Protein AF-A0A8T4M270-F1 (afdb_monomer_lite)

Radius of gyration: 23.78 Å; chains: 1; bounding box: 62×45×78 Å

Structure (mmCIF, N/CA/C/O backbone):
data_AF-A0A8T4M270-F1
#
_entry.id   AF-A0A8T4M270-F1
#
loop_
_atom_site.group_PDB
_atom_site.id
_atom_site.type_symbol
_atom_site.label_atom_id
_atom_site.label_alt_id
_atom_site.label_comp_id
_atom_site.label_asym_id
_atom_site.label_entity_id
_atom_site.label_seq_id
_atom_site.pdbx_PDB_ins_code
_atom_site.Cartn_x
_atom_site.Cartn_y
_atom_site.Cartn_z
_atom_site.occupancy
_atom_site.B_iso_or_equiv
_atom_site.auth_seq_id
_atom_site.auth_comp_id
_atom_site.auth_asym_id
_atom_site.auth_atom_id
_atom_site.pdbx_PDB_model_num
ATOM 1 N N . MET A 1 1 ? -3.242 -20.768 21.459 1.00 53.66 1 MET A N 1
ATOM 2 C CA . MET A 1 1 ? -3.457 -20.339 20.060 1.00 53.66 1 MET A CA 1
ATOM 3 C C . MET A 1 1 ? -4.849 -19.747 19.949 1.00 53.66 1 MET A C 1
ATOM 5 O O . MET A 1 1 ? -5.825 -20.472 20.109 1.00 53.66 1 MET A O 1
ATOM 9 N N . THR A 1 2 ? -4.953 -18.439 19.754 1.00 70.81 2 THR A N 1
ATOM 10 C CA . THR A 1 2 ? -6.219 -17.781 19.422 1.00 70.81 2 THR A CA 1
ATOM 11 C C . THR A 1 2 ? -6.690 -18.272 18.048 1.00 70.81 2 THR A C 1
ATOM 13 O O . THR A 1 2 ? -5.889 -18.568 17.159 1.00 70.81 2 THR A O 1
ATOM 16 N N . LYS A 1 3 ? -7.998 -18.517 17.893 1.00 81.12 3 LYS A N 1
ATOM 17 C CA . LYS A 1 3 ? -8.544 -18.965 16.605 1.00 81.12 3 LYS A CA 1
ATOM 18 C C . LYS A 1 3 ? -8.528 -17.767 15.654 1.00 81.12 3 LYS A C 1
ATOM 20 O O . LYS A 1 3 ? -9.345 -16.864 15.819 1.00 81.12 3 LYS A O 1
ATOM 25 N N . LYS A 1 4 ? -7.646 -17.789 14.644 1.00 85.88 4 LYS A N 1
ATOM 26 C CA . LYS A 1 4 ? -7.654 -16.792 13.558 1.00 85.88 4 LYS A CA 1
ATOM 27 C C . LYS A 1 4 ? -9.064 -16.637 12.986 1.00 85.88 4 LYS A C 1
ATOM 29 O O . LYS A 1 4 ? -9.768 -17.634 12.793 1.00 85.88 4 LYS A O 1
ATOM 34 N N . ASN A 1 5 ? -9.432 -15.395 12.677 1.00 92.44 5 ASN A N 1
ATOM 35 C CA . ASN A 1 5 ? -10.697 -15.060 12.034 1.00 92.44 5 ASN A CA 1
ATOM 36 C C . ASN A 1 5 ? -10.870 -15.880 10.737 1.00 92.44 5 ASN A C 1
ATOM 38 O O . ASN A 1 5 ? -9.937 -15.978 9.939 1.00 92.44 5 ASN A O 1
ATOM 42 N N . ILE A 1 6 ? -12.053 -16.474 10.536 1.00 96.06 6 ILE A N 1
ATOM 43 C CA . ILE A 1 6 ? -12.362 -17.297 9.358 1.00 96.06 6 ILE A CA 1
ATOM 44 C C . ILE A 1 6 ? -12.127 -16.540 8.044 1.00 96.06 6 ILE A C 1
ATOM 46 O O . ILE A 1 6 ? -11.572 -17.113 7.115 1.00 96.06 6 ILE A O 1
ATOM 50 N N . PHE A 1 7 ? -12.431 -15.239 7.999 1.00 96.62 7 PHE A N 1
ATOM 51 C CA . PHE A 1 7 ? -12.207 -14.402 6.822 1.00 96.62 7 PHE A CA 1
ATOM 52 C C . PHE A 1 7 ? -10.725 -14.322 6.461 1.00 96.62 7 PHE A C 1
ATOM 54 O O . PHE A 1 7 ? -10.374 -14.494 5.306 1.00 96.62 7 PHE A O 1
ATOM 61 N N . VAL A 1 8 ? -9.831 -14.171 7.441 1.00 96.88 8 VAL A N 1
ATOM 62 C CA . VAL A 1 8 ? -8.375 -14.120 7.199 1.00 96.88 8 VAL A CA 1
ATOM 63 C C . VAL A 1 8 ? -7.860 -15.445 6.636 1.00 96.88 8 VAL A C 1
ATOM 65 O O . VAL A 1 8 ? -6.982 -15.453 5.778 1.00 96.88 8 VAL A O 1
ATOM 68 N N . LYS A 1 9 ? -8.428 -16.573 7.087 1.00 96.62 9 LYS A N 1
ATOM 69 C CA . LYS A 1 9 ? -8.095 -17.907 6.562 1.00 96.62 9 LYS A CA 1
ATOM 70 C C . LYS A 1 9 ? -8.551 -18.119 5.119 1.00 96.62 9 LYS A C 1
ATOM 72 O O . LYS A 1 9 ? -7.975 -18.973 4.466 1.00 96.62 9 LYS A O 1
ATOM 77 N N . ILE A 1 10 ? -9.560 -17.380 4.657 1.00 97.75 10 ILE A N 1
ATOM 78 C CA . ILE A 1 10 ? -10.051 -17.420 3.273 1.00 97.75 10 ILE A CA 1
ATOM 79 C C . ILE A 1 10 ? -9.282 -16.419 2.406 1.00 97.75 10 ILE A C 1
ATOM 81 O O . ILE A 1 10 ? -8.817 -16.770 1.331 1.00 97.75 10 ILE A O 1
ATOM 85 N N . VAL A 1 11 ? -9.100 -15.189 2.893 1.00 97.81 11 VAL A N 1
ATOM 86 C CA . VAL A 1 11 ? -8.408 -14.104 2.181 1.00 97.81 11 VAL A CA 1
ATOM 87 C C . VAL A 1 11 ? -6.971 -14.502 1.843 1.00 97.81 11 VAL A C 1
ATOM 89 O O . VAL A 1 11 ? -6.562 -14.372 0.697 1.00 97.81 11 VAL A O 1
ATOM 92 N N . TYR A 1 12 ? -6.215 -15.041 2.805 1.00 98.31 12 TYR A N 1
ATOM 93 C CA . TYR A 1 12 ? -4.808 -15.388 2.585 1.00 98.31 12 TYR A CA 1
ATOM 94 C C . TYR A 1 12 ? -4.565 -16.354 1.407 1.00 98.31 12 TYR A C 1
ATOM 96 O O . TYR A 1 12 ? -3.809 -15.980 0.516 1.00 98.31 12 TYR A O 1
ATOM 104 N N . PRO A 1 13 ? -5.178 -17.555 1.340 1.00 98.50 13 PRO A N 1
ATOM 105 C CA . PRO A 1 13 ? -4.939 -18.470 0.226 1.00 98.50 13 PRO A CA 1
ATOM 106 C C . PRO A 1 13 ? -5.426 -17.922 -1.120 1.00 98.50 13 PRO A C 1
ATOM 108 O O . PRO A 1 13 ? -4.825 -18.252 -2.136 1.00 98.50 13 PRO A O 1
ATOM 111 N N . VAL A 1 14 ? -6.465 -17.076 -1.144 1.00 98.50 14 VAL A N 1
ATOM 112 C CA . VAL A 1 14 ? -6.925 -16.421 -2.382 1.00 98.50 14 VAL A CA 1
ATOM 113 C C . VAL A 1 14 ? -5.845 -15.494 -2.934 1.00 98.50 14 VAL A C 1
ATOM 115 O O . VAL A 1 14 ? -5.467 -15.626 -4.094 1.00 98.50 14 VAL A O 1
ATOM 118 N N . PHE A 1 15 ? -5.303 -14.600 -2.105 1.00 98.56 15 PHE A N 1
ATOM 119 C CA . PHE A 1 15 ? -4.242 -13.691 -2.544 1.00 98.56 15 PHE A CA 1
ATOM 120 C C . PHE A 1 15 ? -2.918 -14.411 -2.800 1.00 98.56 15 PHE A C 1
ATOM 122 O O . PHE A 1 15 ? -2.227 -14.090 -3.757 1.00 98.56 15 PHE A O 1
ATOM 129 N N . LEU A 1 16 ? -2.597 -15.447 -2.020 1.00 98.62 16 LEU A N 1
ATOM 130 C CA . LEU A 1 16 ? -1.444 -16.306 -2.289 1.00 98.62 16 LEU A CA 1
ATOM 131 C C . LEU A 1 16 ? -1.546 -16.956 -3.676 1.00 98.62 16 LEU A C 1
ATOM 133 O O . LEU A 1 16 ? -0.579 -16.936 -4.430 1.00 98.62 16 LEU A O 1
ATOM 137 N N . ALA A 1 17 ? -2.713 -17.504 -4.028 1.00 98.56 17 ALA A N 1
ATOM 138 C CA . ALA A 1 17 ? -2.948 -18.075 -5.350 1.00 98.56 17 ALA A CA 1
ATOM 139 C C . ALA A 1 17 ? -2.857 -17.016 -6.459 1.00 98.56 17 ALA A C 1
ATOM 141 O O . ALA A 1 17 ? -2.305 -17.304 -7.516 1.00 98.56 17 ALA A O 1
ATOM 142 N N . PHE A 1 18 ? -3.349 -15.798 -6.209 1.00 98.50 18 PHE A N 1
ATOM 143 C CA . PHE A 1 18 ? -3.222 -14.676 -7.139 1.00 98.50 18 PHE A CA 1
ATOM 144 C C . PHE A 1 18 ? -1.753 -14.306 -7.403 1.00 98.50 18 PHE A C 1
ATOM 146 O O . PHE A 1 18 ? -1.345 -14.310 -8.559 1.00 98.50 18 PHE A O 1
ATOM 153 N N . TYR A 1 19 ? -0.929 -14.085 -6.373 1.00 98.50 19 TYR A N 1
ATOM 154 C CA . TYR A 1 19 ? 0.491 -13.749 -6.572 1.00 98.50 19 TYR A CA 1
ATOM 155 C C . TYR A 1 19 ? 1.274 -14.894 -7.224 1.00 98.50 19 TYR A C 1
ATOM 157 O O . TYR A 1 19 ? 2.102 -14.662 -8.097 1.00 98.50 19 TYR A O 1
ATOM 165 N N . LEU A 1 20 ? 0.977 -16.152 -6.869 1.00 98.44 20 LEU A N 1
ATOM 166 C CA . LEU A 1 20 ? 1.567 -17.305 -7.555 1.00 98.44 20 LEU A CA 1
ATOM 167 C C . LEU A 1 20 ? 1.176 -17.338 -9.037 1.00 98.44 20 LEU A C 1
ATOM 169 O O . LEU A 1 20 ? 2.017 -17.634 -9.882 1.00 98.44 20 LEU A O 1
ATOM 173 N N . PHE A 1 21 ? -0.079 -17.025 -9.362 1.00 98.25 21 PHE A N 1
ATOM 174 C CA . PHE A 1 21 ? -0.534 -16.919 -10.744 1.00 98.25 21 PHE A CA 1
ATOM 175 C C . PHE A 1 21 ? 0.220 -15.822 -11.505 1.00 98.25 21 PHE A C 1
ATOM 177 O O . PHE A 1 21 ? 0.726 -16.111 -12.588 1.00 98.25 21 PHE A O 1
ATOM 184 N N . ILE A 1 22 ? 0.346 -14.614 -10.942 1.00 98.00 22 ILE A N 1
ATOM 185 C CA . ILE A 1 22 ? 1.102 -13.521 -11.573 1.00 98.00 22 ILE A CA 1
ATOM 186 C C . ILE A 1 22 ? 2.562 -13.921 -11.780 1.00 98.00 22 ILE A C 1
ATOM 188 O O . ILE A 1 22 ? 3.072 -13.802 -12.889 1.00 98.00 22 ILE A O 1
ATOM 192 N N . MET A 1 23 ? 3.202 -14.512 -10.772 1.00 97.44 23 MET A N 1
ATOM 193 C CA . MET A 1 23 ? 4.573 -15.009 -10.866 1.00 97.44 23 MET A CA 1
ATOM 194 C C . MET A 1 23 ? 4.750 -16.026 -12.008 1.00 97.44 23 MET A C 1
ATOM 196 O O . MET A 1 23 ? 5.638 -15.864 -12.845 1.00 97.44 23 MET A O 1
ATOM 200 N N . PHE A 1 24 ? 3.902 -17.059 -12.092 1.00 98.00 24 PHE A N 1
ATOM 201 C CA . PHE A 1 24 ? 3.980 -18.049 -13.176 1.00 98.00 24 PHE A CA 1
ATOM 202 C C . PHE A 1 24 ? 3.665 -17.441 -14.546 1.00 98.00 24 PHE A C 1
ATOM 204 O O . PHE A 1 24 ? 4.304 -17.795 -15.540 1.00 98.00 24 PHE A O 1
ATOM 211 N N . TYR A 1 25 ? 2.710 -16.515 -14.607 1.00 97.38 25 TYR A N 1
ATOM 212 C CA . TYR A 1 25 ? 2.387 -15.784 -15.825 1.00 97.38 25 TYR A CA 1
ATOM 213 C C . TYR A 1 25 ? 3.581 -14.946 -16.306 1.00 97.38 25 TYR A C 1
ATOM 215 O O . TYR A 1 25 ? 3.939 -15.012 -17.482 1.00 97.38 25 TYR A O 1
ATOM 223 N N . SER A 1 26 ? 4.259 -14.235 -15.408 1.00 95.19 26 SER A N 1
ATOM 224 C CA . SER A 1 26 ? 5.449 -13.434 -15.713 1.00 95.19 26 SER A CA 1
ATOM 225 C C . SER A 1 26 ? 6.630 -14.298 -16.161 1.00 95.19 26 SER A C 1
ATOM 227 O O . SER A 1 26 ? 7.243 -13.989 -17.182 1.00 95.19 26 SER A O 1
ATOM 229 N N . ILE A 1 27 ? 6.852 -15.460 -15.527 1.00 96.00 27 ILE A N 1
ATOM 230 C CA . ILE A 1 27 ? 7.822 -16.468 -16.000 1.00 96.00 27 ILE A CA 1
ATOM 231 C C . ILE A 1 27 ? 7.503 -16.906 -17.435 1.00 96.00 27 ILE A C 1
ATOM 233 O O . ILE A 1 27 ? 8.396 -16.955 -18.276 1.00 96.00 27 ILE A O 1
ATOM 237 N N . SER A 1 28 ? 6.232 -17.185 -17.748 1.00 97.19 28 SER A N 1
ATOM 238 C CA . SER A 1 28 ? 5.825 -17.623 -19.095 1.00 97.19 28 SER A CA 1
ATOM 239 C C . SER A 1 28 ? 6.042 -16.566 -20.185 1.00 97.19 28 SER A C 1
ATOM 241 O O . SER A 1 28 ? 6.050 -16.886 -21.373 1.00 97.19 28 SER A O 1
ATOM 243 N N . LYS A 1 29 ? 6.204 -15.305 -19.776 1.00 94.88 29 LYS A N 1
ATOM 244 C CA . LYS A 1 29 ? 6.409 -14.144 -20.642 1.00 94.88 29 LYS A CA 1
ATOM 245 C C . LYS A 1 29 ? 7.849 -13.633 -20.615 1.00 94.88 29 LYS A C 1
ATOM 247 O O . LYS A 1 29 ? 8.131 -12.648 -21.286 1.00 94.88 29 LYS A O 1
ATOM 252 N N . SER A 1 30 ? 8.741 -14.309 -19.887 1.00 92.81 30 SER A N 1
ATOM 253 C CA . SER A 1 30 ? 10.137 -13.902 -19.688 1.00 92.81 30 SER A CA 1
ATOM 254 C C . SER A 1 30 ? 10.284 -12.495 -19.090 1.00 92.81 30 SER A C 1
ATOM 256 O O . SER A 1 30 ? 11.256 -11.801 -19.369 1.00 92.81 30 SER A O 1
ATOM 258 N N . GLU A 1 31 ? 9.327 -12.075 -18.259 1.00 86.69 31 GLU A N 1
ATOM 259 C CA . GLU A 1 31 ? 9.355 -10.787 -17.563 1.00 86.69 31 GLU A CA 1
ATOM 260 C C . GLU A 1 31 ? 9.767 -11.006 -16.107 1.00 86.69 31 GLU A C 1
ATOM 262 O O . GLU A 1 31 ? 9.081 -11.697 -15.355 1.00 86.69 31 GLU A O 1
ATOM 267 N N . THR A 1 32 ? 10.912 -10.454 -15.711 1.00 85.06 32 THR A N 1
ATOM 268 C CA . THR A 1 32 ? 11.551 -10.756 -14.420 1.00 85.06 32 THR A CA 1
ATOM 269 C C . THR A 1 32 ? 11.083 -9.871 -13.269 1.00 85.06 32 THR A C 1
ATOM 271 O O . THR A 1 32 ? 11.172 -10.281 -12.116 1.00 85.06 32 THR A O 1
ATOM 274 N N . TYR A 1 33 ? 10.561 -8.685 -13.565 1.00 82.06 33 TYR A N 1
ATOM 275 C CA . TYR A 1 33 ? 10.240 -7.652 -12.580 1.00 82.06 33 TYR A CA 1
ATOM 276 C C . TYR A 1 33 ? 9.049 -8.038 -11.696 1.00 82.06 33 TYR A C 1
ATOM 278 O O . TYR A 1 33 ? 9.198 -8.184 -10.486 1.00 82.06 33 TYR A O 1
ATOM 286 N N . TYR A 1 34 ? 7.915 -8.402 -12.297 1.00 89.56 34 TYR A N 1
ATOM 287 C CA . TYR A 1 34 ? 6.754 -8.892 -11.541 1.00 89.56 34 TYR A CA 1
ATOM 288 C C . TYR A 1 34 ? 6.993 -10.230 -10.817 1.00 89.56 34 TYR A C 1
ATOM 290 O O . TYR A 1 34 ? 6.224 -10.607 -9.938 1.00 89.56 34 TYR A O 1
ATOM 298 N N . ILE A 1 35 ? 8.051 -10.981 -11.155 1.00 92.88 35 ILE A N 1
ATOM 299 C CA . ILE A 1 35 ? 8.429 -12.175 -10.378 1.00 92.88 35 ILE A CA 1
ATOM 300 C C . ILE A 1 35 ? 8.928 -11.746 -8.997 1.00 92.88 35 ILE A C 1
ATOM 302 O O . ILE A 1 35 ? 8.543 -12.347 -7.993 1.00 92.88 35 ILE A O 1
ATOM 306 N N . PHE A 1 36 ? 9.785 -10.723 -8.946 1.00 90.25 36 PHE A N 1
ATOM 307 C CA . PHE A 1 36 ? 10.343 -10.229 -7.694 1.00 90.25 36 PHE A CA 1
ATOM 308 C C . PHE A 1 36 ? 9.257 -9.609 -6.806 1.00 90.25 36 PHE A C 1
ATOM 310 O O . PHE A 1 36 ? 9.158 -9.988 -5.635 1.00 90.25 36 PHE A O 1
ATOM 317 N N . ASP A 1 37 ? 8.393 -8.764 -7.373 1.00 91.19 37 ASP A N 1
ATOM 318 C CA . ASP A 1 37 ? 7.254 -8.161 -6.665 1.00 91.19 37 ASP A CA 1
ATOM 319 C C . ASP A 1 37 ? 6.339 -9.232 -6.072 1.00 91.19 37 ASP A C 1
ATOM 321 O O . ASP A 1 37 ? 6.044 -9.219 -4.874 1.00 91.19 37 ASP A O 1
ATOM 325 N N . SER A 1 38 ? 5.995 -10.250 -6.863 1.00 95.94 38 SER A N 1
ATOM 326 C CA . SER A 1 38 ? 5.138 -11.337 -6.400 1.00 95.94 38 SER A CA 1
ATOM 327 C C . SER A 1 38 ? 5.788 -12.134 -5.267 1.00 95.94 38 SER A C 1
ATOM 329 O O . SER A 1 38 ? 5.110 -12.495 -4.303 1.00 95.94 38 SER A O 1
ATOM 331 N N . ILE A 1 39 ? 7.103 -12.382 -5.313 1.00 95.88 39 ILE A N 1
ATOM 332 C CA . ILE A 1 39 ? 7.834 -13.025 -4.206 1.00 95.88 39 ILE A CA 1
ATOM 333 C C . ILE A 1 39 ? 7.780 -12.150 -2.948 1.00 95.88 39 ILE A C 1
ATOM 335 O O . ILE A 1 39 ? 7.489 -12.657 -1.855 1.00 95.88 39 ILE A O 1
ATOM 339 N N . LEU A 1 40 ? 8.030 -10.847 -3.085 1.00 94.44 40 LEU A N 1
ATOM 340 C CA . LEU A 1 40 ? 7.993 -9.898 -1.977 1.00 94.44 40 LEU A CA 1
ATOM 341 C C . LEU A 1 40 ? 6.589 -9.820 -1.361 1.00 94.44 40 LEU A C 1
ATOM 343 O O . LEU A 1 40 ? 6.444 -9.926 -0.140 1.00 94.44 40 LEU A O 1
ATOM 347 N N . PHE A 1 41 ? 5.541 -9.725 -2.176 1.00 97.06 41 PHE A N 1
ATOM 348 C CA . PHE A 1 41 ? 4.153 -9.678 -1.721 1.00 97.06 41 PHE A CA 1
ATOM 349 C C . PHE A 1 41 ? 3.697 -10.992 -1.091 1.00 97.06 41 PHE A C 1
ATOM 351 O O . PHE A 1 41 ? 3.011 -10.961 -0.066 1.00 97.06 41 PHE A O 1
ATOM 358 N N . ILE A 1 42 ? 4.141 -12.151 -1.590 1.00 98.44 42 ILE A N 1
ATOM 359 C CA . ILE A 1 42 ? 3.931 -13.442 -0.916 1.00 98.44 42 ILE A CA 1
ATOM 360 C C . ILE A 1 42 ? 4.573 -13.427 0.473 1.00 98.44 42 ILE A C 1
ATOM 362 O O . ILE A 1 42 ? 3.931 -13.839 1.449 1.00 98.44 42 ILE A O 1
ATOM 366 N N . LEU A 1 43 ? 5.811 -12.942 0.593 1.00 98.00 43 LEU A N 1
ATOM 367 C CA . LEU A 1 43 ? 6.523 -12.861 1.868 1.00 98.00 43 LEU A CA 1
ATOM 368 C C . LEU A 1 43 ? 5.806 -11.923 2.846 1.00 98.00 43 LEU A C 1
ATOM 370 O O . LEU A 1 43 ? 5.542 -12.317 3.985 1.00 98.00 43 LEU A O 1
ATOM 374 N N . VAL A 1 44 ? 5.424 -10.723 2.405 1.00 97.19 44 VAL A N 1
ATOM 375 C CA . VAL A 1 44 ? 4.710 -9.728 3.220 1.00 97.19 44 VAL A CA 1
ATOM 376 C C . VAL A 1 44 ? 3.324 -10.236 3.629 1.00 97.19 44 VAL A C 1
ATOM 378 O O . VAL A 1 44 ? 2.983 -10.208 4.816 1.00 97.19 44 VAL A O 1
ATOM 381 N N . ALA A 1 45 ? 2.535 -10.782 2.698 1.00 98.31 45 ALA A N 1
ATOM 382 C CA . ALA A 1 45 ? 1.219 -11.354 2.986 1.00 98.31 45 ALA A CA 1
ATOM 383 C C . ALA A 1 45 ? 1.313 -12.513 3.990 1.00 98.31 45 ALA A C 1
ATOM 385 O O . ALA A 1 45 ? 0.502 -12.612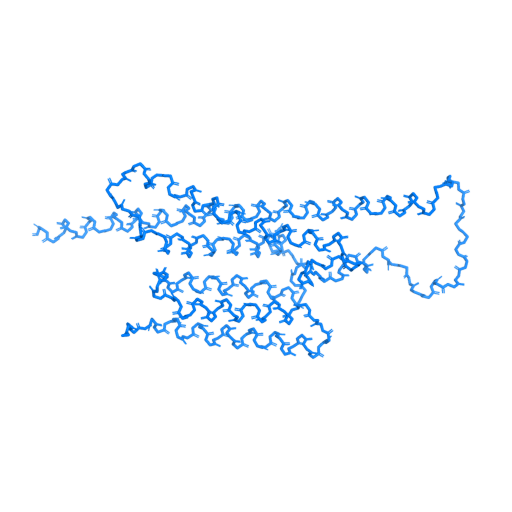 4.917 1.00 98.31 45 ALA A O 1
ATOM 386 N N . THR A 1 46 ? 2.336 -13.359 3.854 1.00 98.38 46 THR A N 1
ATOM 387 C CA . THR A 1 46 ? 2.617 -14.470 4.771 1.00 98.38 46 THR A CA 1
ATOM 388 C C . THR A 1 46 ? 3.033 -13.964 6.153 1.00 98.38 46 THR A C 1
ATOM 390 O O . THR A 1 46 ? 2.494 -14.421 7.168 1.00 98.38 46 THR A O 1
ATOM 393 N N . LEU A 1 47 ? 3.914 -12.962 6.221 1.00 98.00 47 LEU A N 1
ATOM 394 C CA . LEU A 1 47 ? 4.325 -12.319 7.470 1.00 98.00 47 LEU A CA 1
ATOM 395 C C . LEU A 1 47 ? 3.123 -11.713 8.205 1.00 98.00 47 LEU A C 1
ATOM 397 O O . LEU A 1 47 ? 2.957 -11.937 9.408 1.00 98.00 47 LEU A O 1
ATOM 401 N N . PHE A 1 48 ? 2.250 -11.002 7.492 1.00 97.25 48 PHE A N 1
ATOM 402 C CA . PHE A 1 48 ? 1.012 -10.448 8.034 1.00 97.25 48 PHE A CA 1
ATOM 403 C C . PHE A 1 48 ? 0.015 -11.523 8.453 1.00 97.25 48 PHE A C 1
ATOM 405 O O . PHE A 1 48 ? -0.608 -11.389 9.507 1.00 97.25 48 PHE A O 1
ATOM 412 N N . TYR A 1 49 ? -0.098 -12.624 7.711 1.00 97.56 49 TYR A N 1
ATOM 413 C CA . TYR A 1 49 ? -0.947 -13.746 8.096 1.00 97.56 49 TYR A CA 1
ATOM 414 C C . TYR A 1 49 ? -0.494 -14.374 9.420 1.00 97.56 49 TYR A C 1
ATOM 416 O O . TYR A 1 49 ? -1.327 -14.664 10.288 1.00 97.56 49 TYR A O 1
ATOM 424 N N . PHE A 1 50 ? 0.809 -14.595 9.612 1.00 97.19 50 PHE A N 1
ATOM 425 C CA . PHE A 1 50 ? 1.350 -15.166 10.852 1.00 97.19 50 PHE A CA 1
ATOM 426 C C . PHE A 1 50 ? 1.408 -14.163 12.008 1.00 97.19 50 PHE A C 1
ATOM 428 O O . PHE A 1 50 ? 1.211 -14.553 13.160 1.00 97.19 50 PHE A O 1
ATOM 435 N N . SER A 1 51 ? 1.594 -12.878 11.712 1.00 96.44 51 SER A N 1
ATOM 436 C CA . SER A 1 51 ? 1.661 -11.805 12.711 1.00 96.44 51 SER A CA 1
ATOM 437 C C . SER A 1 51 ? 0.309 -11.150 13.006 1.00 96.44 51 SER A C 1
ATOM 439 O O . SER A 1 51 ? 0.246 -10.282 13.872 1.00 96.44 51 SER A O 1
ATOM 441 N N . TYR A 1 52 ? -0.772 -11.582 12.347 1.00 96.25 52 TYR A N 1
ATOM 442 C CA . TYR A 1 52 ? -2.108 -10.975 12.402 1.00 96.25 52 TYR A CA 1
ATOM 443 C C . TYR A 1 52 ? -2.563 -10.625 13.827 1.00 96.25 52 TYR A C 1
ATOM 445 O O . TYR A 1 52 ? -2.969 -9.498 14.105 1.00 96.25 52 TYR A O 1
ATOM 453 N N . GLU A 1 53 ? -2.445 -11.580 14.751 1.00 94.50 53 GLU A N 1
ATOM 454 C CA . GLU A 1 53 ? -2.876 -11.405 16.142 1.00 94.50 53 GLU A CA 1
ATOM 455 C C . GLU A 1 53 ? -1.911 -10.513 16.934 1.00 94.50 53 GLU A C 1
ATOM 457 O O . GLU A 1 53 ? -2.349 -9.665 17.706 1.00 94.50 53 GLU A O 1
ATOM 462 N N . LYS A 1 54 ? -0.597 -10.637 16.693 1.00 94.50 54 LYS A N 1
ATOM 463 C CA . LYS A 1 54 ? 0.441 -9.814 17.344 1.00 94.50 54 LYS A CA 1
ATOM 464 C C . LYS A 1 54 ? 0.356 -8.339 16.936 1.00 94.50 54 LYS A C 1
ATOM 466 O O . LYS A 1 54 ? 0.712 -7.453 17.716 1.00 94.50 54 LYS A O 1
ATOM 471 N N . LEU A 1 55 ? -0.110 -8.087 15.715 1.00 95.00 55 LEU A N 1
ATOM 472 C CA . LEU A 1 55 ? -0.345 -6.759 15.158 1.00 95.00 55 LEU A CA 1
ATOM 473 C C . LEU A 1 55 ? -1.726 -6.202 15.516 1.00 95.00 55 LEU A C 1
ATOM 475 O O . LEU A 1 55 ? -2.047 -5.111 15.070 1.00 95.00 55 LEU A O 1
ATOM 479 N N . ASN A 1 56 ? -2.559 -6.915 16.287 1.00 95.06 56 ASN A N 1
ATOM 480 C CA . ASN A 1 56 ? -3.945 -6.511 16.568 1.00 95.06 56 ASN A CA 1
ATOM 481 C C . ASN A 1 56 ? -4.718 -6.110 15.298 1.00 95.06 56 ASN A C 1
ATOM 483 O O . ASN A 1 56 ? -5.573 -5.220 15.320 1.00 95.06 56 ASN A O 1
ATOM 487 N N . MET A 1 57 ? -4.390 -6.750 14.175 1.00 94.12 57 MET A N 1
ATOM 488 C CA . MET A 1 57 ? -4.933 -6.375 12.885 1.00 94.12 57 MET A CA 1
ATOM 489 C C . MET A 1 57 ? -6.394 -6.811 12.809 1.00 94.12 57 MET A C 1
ATOM 491 O O . MET A 1 57 ? -6.796 -7.844 13.350 1.00 94.12 57 MET A O 1
ATOM 495 N N . ASN A 1 58 ? -7.216 -5.999 12.154 1.00 93.19 58 ASN A N 1
ATOM 496 C CA . ASN A 1 58 ? -8.578 -6.385 11.821 1.00 93.19 58 ASN A CA 1
ATOM 497 C C . ASN A 1 58 ? -8.595 -7.025 10.418 1.00 93.19 58 ASN A C 1
ATOM 499 O O . ASN A 1 58 ? -7.684 -6.824 9.615 1.00 93.19 58 ASN A O 1
ATOM 503 N N . TRP A 1 59 ? -9.629 -7.809 10.112 1.00 95.69 59 TRP A N 1
ATOM 504 C CA . TRP A 1 59 ? -9.676 -8.548 8.849 1.00 95.69 59 TRP A CA 1
ATOM 505 C C . TRP A 1 59 ? -9.792 -7.615 7.634 1.00 95.69 59 TRP A C 1
ATOM 507 O O . TRP A 1 59 ? -9.313 -7.975 6.565 1.00 95.69 59 TRP A O 1
ATOM 517 N N . MET A 1 60 ? -10.368 -6.416 7.809 1.00 95.50 60 MET A N 1
ATOM 518 C CA . MET A 1 60 ? -10.437 -5.393 6.762 1.00 95.50 60 MET A CA 1
ATOM 519 C C . MET A 1 60 ? -9.051 -4.845 6.430 1.00 95.50 60 MET A C 1
ATOM 521 O O . MET A 1 60 ? -8.733 -4.731 5.261 1.00 95.50 60 MET A O 1
ATOM 525 N N . GLY A 1 61 ? -8.203 -4.561 7.420 1.00 95.94 61 GLY A N 1
ATOM 526 C CA . GLY A 1 61 ? -6.828 -4.107 7.199 1.00 95.94 61 GLY A CA 1
ATOM 527 C C . GLY A 1 61 ? -6.005 -5.154 6.449 1.00 95.94 61 GLY A C 1
ATOM 528 O O . GLY A 1 61 ? -5.310 -4.820 5.498 1.00 95.94 61 GLY A O 1
ATOM 529 N N . PHE A 1 62 ? -6.169 -6.435 6.805 1.00 97.81 62 PH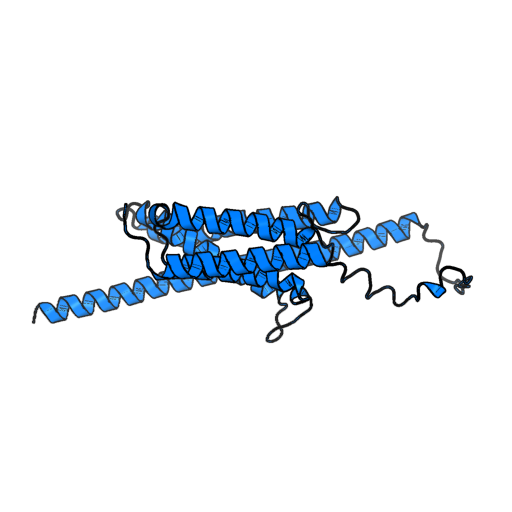E A N 1
ATOM 530 C CA . PHE A 1 62 ? -5.541 -7.537 6.069 1.00 97.81 62 PHE A CA 1
ATOM 531 C C . PHE A 1 62 ? -6.049 -7.648 4.624 1.00 97.81 62 PHE A C 1
ATOM 533 O O . PHE A 1 62 ? -5.259 -7.880 3.716 1.00 97.81 62 PHE A O 1
ATOM 540 N N . LEU A 1 63 ? -7.355 -7.482 4.400 1.00 98.06 63 LEU A N 1
ATOM 541 C CA . LEU A 1 63 ? -7.933 -7.479 3.058 1.00 98.06 63 LEU A CA 1
ATOM 542 C C . LEU A 1 63 ? -7.435 -6.281 2.237 1.00 98.06 63 LEU A C 1
ATOM 544 O O . LEU A 1 63 ? -6.992 -6.468 1.113 1.00 98.06 63 LEU A O 1
ATOM 548 N N . LEU A 1 64 ? -7.473 -5.075 2.807 1.00 97.94 64 LEU A N 1
ATOM 549 C CA . LEU A 1 64 ? -7.088 -3.830 2.143 1.00 97.94 64 LEU A CA 1
ATOM 550 C C . LEU A 1 64 ? -5.632 -3.851 1.685 1.00 97.94 64 LEU A C 1
ATOM 552 O O . LEU A 1 64 ? -5.367 -3.462 0.556 1.00 97.94 64 LEU A O 1
ATOM 556 N N . ILE A 1 65 ? -4.700 -4.333 2.514 1.00 98.19 65 ILE A N 1
ATOM 557 C CA . ILE A 1 65 ? -3.288 -4.363 2.112 1.00 98.19 65 ILE A CA 1
ATOM 558 C C . ILE A 1 65 ? -3.023 -5.381 1.005 1.00 98.19 65 ILE A C 1
ATOM 560 O O . ILE A 1 65 ? -2.238 -5.115 0.106 1.00 98.19 65 ILE A O 1
ATOM 564 N N . ASN A 1 66 ? -3.713 -6.526 1.028 1.00 98.56 66 ASN A N 1
ATOM 565 C CA . ASN A 1 66 ? -3.603 -7.500 -0.053 1.00 98.56 66 ASN A CA 1
ATOM 566 C C . ASN A 1 66 ? -4.268 -6.998 -1.341 1.00 98.56 66 ASN A C 1
ATOM 568 O O . ASN A 1 66 ? -3.736 -7.226 -2.420 1.00 98.56 66 ASN A O 1
ATOM 572 N N . LEU A 1 67 ? -5.388 -6.275 -1.242 1.00 98.38 67 LEU A N 1
ATOM 573 C CA . LEU A 1 67 ? -5.983 -5.601 -2.395 1.00 98.38 67 LEU A CA 1
ATOM 574 C C . LEU A 1 67 ? -5.032 -4.554 -2.977 1.00 98.38 67 LEU A C 1
ATOM 576 O O . LEU A 1 67 ? -4.863 -4.534 -4.186 1.00 98.38 67 LEU A O 1
ATOM 580 N N . ALA A 1 68 ? -4.389 -3.737 -2.142 1.00 98.00 68 ALA A N 1
ATOM 581 C CA . ALA A 1 68 ? -3.446 -2.722 -2.603 1.00 98.00 68 ALA A CA 1
ATOM 582 C C . ALA A 1 68 ? -2.244 -3.334 -3.347 1.00 98.00 68 ALA A C 1
ATOM 584 O O . ALA A 1 68 ? -1.995 -2.968 -4.491 1.00 98.00 68 ALA A O 1
ATOM 585 N N . MET A 1 69 ? -1.590 -4.346 -2.759 1.00 97.88 69 MET A N 1
ATOM 586 C CA . MET A 1 69 ? -0.508 -5.096 -3.422 1.00 97.88 69 MET A CA 1
ATOM 587 C C . MET A 1 69 ? -0.986 -5.776 -4.714 1.00 97.88 69 MET A C 1
ATOM 589 O O . MET A 1 69 ? -0.274 -5.810 -5.709 1.00 97.88 69 MET A O 1
ATOM 593 N N . SER A 1 70 ? -2.220 -6.288 -4.738 1.00 98.31 70 SER A N 1
ATOM 594 C CA . SER A 1 70 ? -2.768 -6.898 -5.953 1.00 98.31 70 SER A CA 1
ATOM 595 C C . SER A 1 70 ? -3.053 -5.885 -7.051 1.00 98.31 70 SER A C 1
ATOM 597 O O . SER A 1 70 ? -2.824 -6.200 -8.210 1.00 98.31 70 SER A O 1
ATOM 599 N N . LEU A 1 71 ? -3.538 -4.684 -6.713 1.00 97.25 71 LEU A N 1
ATOM 600 C CA . LEU A 1 71 ? -3.725 -3.621 -7.699 1.00 97.25 71 LEU A CA 1
ATOM 601 C C . LEU A 1 71 ? -2.386 -3.218 -8.325 1.00 97.25 71 LEU A C 1
ATOM 603 O O . LEU A 1 71 ? -2.342 -3.037 -9.537 1.00 97.25 71 LEU A O 1
ATOM 607 N N . HIS A 1 72 ? -1.311 -3.153 -7.540 1.00 95.38 72 HIS A N 1
ATOM 608 C CA . HIS A 1 72 ? 0.034 -2.922 -8.070 1.00 95.38 72 HIS A CA 1
ATOM 609 C C . HIS A 1 72 ? 0.432 -4.000 -9.100 1.00 95.38 72 HIS A C 1
ATOM 611 O O . HIS A 1 72 ? 0.790 -3.687 -10.231 1.00 95.38 72 HIS A O 1
ATOM 617 N N . GLU A 1 73 ? 0.239 -5.284 -8.775 1.00 95.69 73 GLU A N 1
ATOM 618 C CA . GLU A 1 73 ? 0.499 -6.403 -9.703 1.00 95.69 73 GLU A CA 1
ATOM 619 C C . GLU A 1 73 ? -0.381 -6.385 -10.963 1.00 95.69 73 GLU A C 1
ATOM 621 O O . GLU A 1 73 ? 0.003 -6.932 -11.995 1.00 95.69 73 GLU A O 1
ATOM 626 N N . LEU A 1 74 ? -1.557 -5.740 -10.941 1.00 96.44 74 LEU A N 1
ATOM 627 C CA . LEU A 1 74 ? -2.360 -5.581 -12.162 1.00 96.44 74 LEU A CA 1
ATOM 628 C C . LEU A 1 74 ? -1.690 -4.668 -13.195 1.00 96.44 74 LEU A C 1
ATOM 630 O O . LEU A 1 74 ? -2.043 -4.743 -14.377 1.00 96.44 74 LEU A O 1
ATOM 634 N N . GLY A 1 75 ? -0.687 -3.881 -12.794 1.00 92.94 75 GLY A N 1
ATOM 635 C CA . GLY A 1 75 ? 0.215 -3.182 -13.706 1.00 92.94 75 GLY A CA 1
ATOM 636 C C . GLY A 1 75 ? 0.765 -4.099 -14.799 1.00 92.94 75 GLY A C 1
ATOM 637 O O . GLY A 1 75 ? 0.860 -3.687 -15.956 1.00 92.94 75 GLY A O 1
ATOM 638 N N . ARG A 1 76 ? 0.962 -5.388 -14.482 1.00 91.69 76 ARG A N 1
ATOM 639 C CA . ARG A 1 76 ? 1.382 -6.439 -15.418 1.00 91.69 76 ARG A CA 1
ATOM 640 C C . ARG A 1 76 ? 0.512 -6.550 -16.659 1.00 91.69 76 ARG A C 1
ATOM 642 O O . ARG A 1 76 ? 1.002 -6.943 -17.718 1.00 91.69 76 ARG A O 1
ATOM 649 N N . PHE A 1 77 ? -0.766 -6.223 -16.538 1.00 94.19 77 PHE A N 1
ATOM 650 C CA . PHE A 1 77 ? -1.734 -6.270 -17.629 1.00 94.19 77 PHE A CA 1
ATOM 651 C C . PHE A 1 77 ? -1.898 -4.914 -18.331 1.00 94.19 77 PHE A C 1
ATOM 653 O O . PHE A 1 77 ? -2.874 -4.713 -19.049 1.00 94.19 77 PHE A O 1
ATOM 660 N N . GLY A 1 78 ? -0.961 -3.984 -18.124 1.00 91.38 78 GLY A N 1
ATOM 661 C CA . GLY A 1 78 ? -0.964 -2.651 -18.723 1.00 91.38 78 GLY A CA 1
ATOM 662 C C . GLY A 1 78 ? -1.805 -1.627 -17.963 1.00 91.38 78 GLY A C 1
ATOM 663 O O . GLY A 1 78 ? -2.126 -0.584 -18.525 1.00 91.38 78 GLY A O 1
ATOM 664 N N . PHE A 1 79 ? -2.181 -1.899 -16.707 1.00 94.81 79 PHE A N 1
ATOM 665 C CA . PHE A 1 79 ? -3.043 -0.991 -15.943 1.00 94.81 79 PHE A CA 1
ATOM 666 C C . PHE A 1 79 ? -2.356 0.338 -15.609 1.00 94.81 79 PHE A C 1
ATOM 668 O O . PHE A 1 79 ? -3.047 1.349 -15.579 1.00 94.81 79 PHE A O 1
ATOM 675 N N . PHE A 1 80 ? -1.027 0.379 -15.449 1.00 91.06 80 PHE A N 1
ATOM 676 C CA . PHE A 1 80 ? -0.297 1.638 -15.223 1.00 91.06 80 PHE A CA 1
ATOM 677 C C . PHE A 1 80 ? -0.447 2.643 -16.377 1.00 91.06 80 PHE A C 1
ATOM 679 O O . PHE A 1 80 ? -0.454 3.846 -16.148 1.00 91.06 80 PHE A O 1
ATOM 686 N N . GLY A 1 81 ? -0.703 2.172 -17.603 1.00 90.12 81 GLY A N 1
ATOM 687 C CA . GLY A 1 81 ? -1.026 3.037 -18.743 1.00 90.12 81 GLY A CA 1
ATOM 688 C C . GLY A 1 81 ? -2.487 3.506 -18.803 1.00 90.12 81 GLY A C 1
ATOM 689 O O . GLY A 1 81 ? -2.882 4.143 -19.779 1.00 90.12 81 GLY A O 1
ATOM 690 N N . MET A 1 82 ? -3.324 3.156 -17.820 1.00 94.50 82 MET A N 1
ATOM 691 C CA . MET A 1 82 ? -4.754 3.470 -17.810 1.00 94.50 82 MET A CA 1
ATOM 692 C C . MET A 1 82 ? -5.090 4.632 -16.873 1.00 94.50 82 MET A C 1
ATOM 694 O O . MET A 1 82 ? -4.420 4.892 -15.874 1.00 94.50 82 MET A O 1
ATOM 698 N N . GLN A 1 83 ? -6.212 5.288 -17.167 1.00 96.44 83 GLN A N 1
ATOM 699 C CA . GLN A 1 83 ? -6.832 6.277 -16.292 1.00 96.44 83 GLN A CA 1
ATOM 700 C C . GLN A 1 83 ? -8.218 5.809 -15.859 1.00 96.44 83 GLN A C 1
ATOM 702 O O . GLN A 1 83 ? -9.018 5.343 -16.671 1.00 96.44 83 GLN A O 1
ATOM 707 N N . PHE A 1 84 ? -8.536 6.001 -14.583 1.00 95.31 84 PHE A N 1
ATOM 708 C CA . PHE A 1 84 ? -9.851 5.722 -14.017 1.00 95.31 84 PHE A CA 1
ATOM 709 C C . PHE A 1 84 ? -10.429 7.013 -13.451 1.00 95.31 84 PHE A C 1
ATOM 711 O O . PHE A 1 84 ? -9.846 7.632 -12.568 1.00 95.31 84 PHE A O 1
ATOM 718 N N . LEU A 1 85 ? -11.586 7.433 -13.975 1.00 95.62 85 LEU A N 1
ATOM 719 C CA . LEU A 1 85 ? -12.237 8.696 -13.595 1.00 95.62 85 LEU A CA 1
ATOM 720 C C . LEU A 1 85 ? -11.310 9.925 -13.731 1.00 95.62 85 LEU A C 1
ATOM 722 O O . LEU A 1 85 ? -11.407 10.866 -12.949 1.00 95.62 85 LEU A O 1
ATOM 726 N N . GLY A 1 86 ? -10.415 9.910 -14.726 1.00 95.00 86 GLY A N 1
ATOM 727 C CA . GLY A 1 86 ? -9.452 10.988 -14.979 1.00 95.00 86 GLY A CA 1
ATOM 728 C C . GLY A 1 86 ? -8.232 10.996 -14.054 1.00 95.00 86 GLY A C 1
ATOM 729 O O . GLY A 1 86 ? -7.478 11.962 -14.070 1.00 95.00 86 GLY A O 1
ATOM 730 N N . VAL A 1 87 ? -8.031 9.948 -13.251 1.00 94.31 87 VAL A N 1
ATOM 731 C CA . VAL A 1 87 ? -6.852 9.774 -12.392 1.00 94.31 87 VAL A CA 1
ATOM 732 C C . VAL A 1 87 ? -6.008 8.628 -12.941 1.00 94.31 87 VAL A C 1
ATOM 734 O O . VAL A 1 87 ? -6.559 7.572 -13.266 1.00 94.31 87 VAL A O 1
ATOM 737 N N . ASN A 1 88 ? -4.692 8.827 -13.055 1.00 95.50 88 ASN A N 1
ATOM 738 C CA . ASN A 1 88 ? -3.769 7.765 -13.464 1.00 95.50 88 ASN A CA 1
ATOM 739 C C . ASN A 1 88 ? -3.871 6.588 -12.492 1.00 95.50 88 ASN A C 1
ATOM 741 O O . ASN A 1 88 ? -4.003 6.783 -11.282 1.00 95.50 88 ASN A O 1
ATOM 745 N N . TYR A 1 89 ? -3.832 5.369 -13.026 1.00 95.69 89 TYR A N 1
ATOM 746 C CA . TYR A 1 89 ? -3.922 4.162 -12.211 1.00 95.69 89 TYR A CA 1
ATOM 747 C C . TYR A 1 89 ? -2.850 4.116 -11.119 1.00 95.69 89 TYR A C 1
ATOM 749 O O . TYR A 1 89 ? -3.144 3.683 -10.009 1.00 95.69 89 TYR A O 1
ATOM 757 N N . ASP A 1 90 ? -1.668 4.646 -11.416 1.00 94.12 90 ASP A N 1
ATOM 758 C CA . ASP A 1 90 ? -0.539 4.661 -10.497 1.00 94.12 90 ASP A CA 1
ATOM 759 C C . ASP A 1 90 ? -0.809 5.462 -9.211 1.00 94.12 90 ASP A C 1
ATOM 761 O O . ASP A 1 90 ? -0.765 4.964 -8.085 1.00 94.12 90 ASP A O 1
ATOM 765 N N . ILE A 1 91 ? -1.345 6.675 -9.370 1.00 95.50 91 ILE A N 1
ATOM 766 C CA . ILE A 1 91 ? -1.815 7.499 -8.247 1.00 95.50 91 ILE A CA 1
ATOM 767 C C . ILE A 1 91 ? -2.819 6.729 -7.371 1.00 95.50 91 ILE A C 1
ATOM 769 O O . ILE A 1 91 ? -2.843 6.887 -6.143 1.00 95.50 91 ILE A O 1
ATOM 773 N N . ILE A 1 92 ? -3.673 5.894 -7.976 1.00 96.62 92 ILE A N 1
ATOM 774 C CA . ILE A 1 92 ? -4.663 5.089 -7.250 1.00 96.62 92 ILE A CA 1
ATOM 775 C C . ILE A 1 92 ? -3.972 3.969 -6.463 1.00 96.62 92 ILE A C 1
ATOM 777 O O . ILE A 1 92 ? -4.3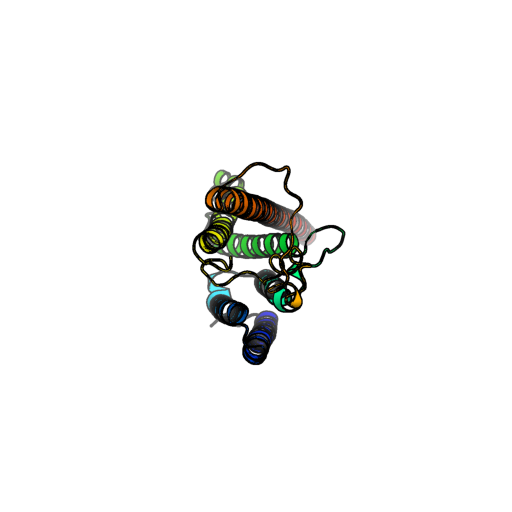23 3.756 -5.296 1.00 96.62 92 ILE A O 1
ATOM 781 N N . THR A 1 93 ? -3.006 3.264 -7.058 1.00 96.62 93 THR A N 1
ATOM 782 C CA . THR A 1 93 ? -2.248 2.190 -6.399 1.00 96.62 93 THR A CA 1
ATOM 783 C C . THR A 1 93 ? -1.432 2.712 -5.223 1.00 96.62 93 THR A C 1
ATOM 785 O O . THR A 1 93 ? -1.541 2.142 -4.130 1.00 96.62 93 THR A O 1
ATOM 788 N N . HIS A 1 94 ? -0.719 3.829 -5.380 1.00 96.56 94 HIS A N 1
ATOM 789 C CA . HIS A 1 94 ? 0.071 4.452 -4.309 1.00 96.56 94 HIS A CA 1
ATOM 790 C C . HIS A 1 94 ? -0.841 4.954 -3.175 1.00 96.56 94 HIS A C 1
ATOM 792 O O . HIS A 1 94 ? -0.694 4.567 -2.007 1.00 96.56 94 HIS A O 1
ATOM 798 N N . SER A 1 95 ? -1.913 5.682 -3.517 1.00 97.38 95 SER A N 1
ATOM 799 C CA . SER A 1 95 ? -2.900 6.159 -2.534 1.00 97.38 95 SER A CA 1
ATOM 800 C C . SER A 1 95 ? -3.560 5.023 -1.740 1.00 97.38 95 SER A C 1
ATOM 802 O O . SER A 1 95 ? -3.747 5.135 -0.523 1.00 97.38 95 SER A O 1
ATOM 804 N N . LEU A 1 96 ? -3.952 3.920 -2.392 1.00 97.62 96 LEU A N 1
ATOM 805 C CA . LEU A 1 96 ? -4.597 2.800 -1.699 1.00 97.62 96 LEU A CA 1
ATOM 806 C C . LEU A 1 96 ? -3.605 2.030 -0.818 1.00 97.62 96 LEU A C 1
ATOM 808 O O . LEU A 1 96 ? -3.974 1.588 0.276 1.00 97.62 96 LEU A O 1
ATOM 812 N N . SER A 1 97 ? -2.355 1.899 -1.262 1.00 97.25 97 SER A N 1
ATOM 813 C CA . SER A 1 97 ? -1.289 1.229 -0.516 1.00 97.25 97 SER A CA 1
ATOM 814 C C . SER A 1 97 ? -1.010 1.925 0.809 1.00 97.25 97 SER A C 1
ATOM 816 O O . SER A 1 97 ? -1.061 1.282 1.865 1.00 97.25 97 SER A O 1
ATOM 818 N N . THR A 1 98 ? -0.840 3.248 0.814 1.00 97.69 98 THR A N 1
ATOM 819 C CA . THR A 1 98 ? -0.643 3.992 2.068 1.00 97.69 98 THR A CA 1
ATOM 820 C C . THR A 1 98 ? -1.905 4.093 2.903 1.00 97.69 98 THR A C 1
ATOM 822 O O . THR A 1 98 ? -1.819 4.074 4.135 1.00 97.69 98 THR A O 1
ATOM 825 N N . PHE A 1 99 ? -3.087 4.123 2.281 1.00 98.38 99 PHE A N 1
ATOM 826 C CA . PHE A 1 99 ? -4.348 4.030 3.009 1.00 98.38 99 PHE A CA 1
ATOM 827 C C . PHE A 1 99 ? -4.420 2.726 3.820 1.00 98.38 99 PHE A C 1
ATOM 829 O O . PHE A 1 99 ? -4.726 2.744 5.022 1.00 98.38 99 PHE A O 1
ATOM 836 N N . ALA A 1 100 ? -4.109 1.593 3.185 1.00 98.06 100 ALA A N 1
ATOM 837 C CA . ALA A 1 100 ? -4.100 0.279 3.817 1.00 98.06 100 ALA A CA 1
ATOM 838 C C . ALA A 1 100 ? -3.001 0.162 4.885 1.00 98.06 100 ALA A C 1
ATOM 840 O O . ALA A 1 100 ? -3.275 -0.289 6.003 1.00 98.06 100 ALA A O 1
ATOM 841 N N . LEU A 1 101 ? -1.785 0.623 4.582 1.00 97.75 101 LEU A N 1
ATOM 842 C CA . LEU A 1 101 ? -0.653 0.611 5.507 1.00 97.75 101 LEU A CA 1
ATOM 843 C C . LEU A 1 101 ? -0.938 1.445 6.764 1.00 97.75 101 LEU A C 1
ATOM 845 O O . LEU A 1 101 ? -0.761 0.957 7.882 1.00 97.75 101 LEU A O 1
ATOM 849 N N . SER A 1 102 ? -1.471 2.656 6.595 1.00 97.75 102 SER A N 1
ATOM 850 C CA . SER A 1 102 ? -1.888 3.536 7.692 1.00 97.75 102 SER A CA 1
ATOM 851 C C . SER A 1 102 ? -2.923 2.868 8.595 1.00 97.75 102 SER A C 1
ATOM 853 O O . SER A 1 102 ? -2.804 2.915 9.823 1.00 97.75 102 SER A O 1
ATOM 855 N N . ASN A 1 103 ? -3.875 2.129 8.013 1.00 96.75 103 ASN A N 1
ATOM 856 C CA . ASN A 1 103 ? -4.844 1.349 8.779 1.00 96.75 103 ASN A CA 1
ATOM 857 C C . ASN A 1 103 ? -4.159 0.299 9.662 1.00 96.75 103 ASN A C 1
ATOM 859 O O . ASN A 1 103 ? -4.434 0.215 10.863 1.00 96.75 103 ASN A O 1
ATOM 863 N N . ILE A 1 104 ? -3.243 -0.477 9.082 1.00 96.94 104 ILE A N 1
ATOM 864 C CA . ILE A 1 104 ? -2.509 -1.532 9.787 1.00 96.94 104 ILE A CA 1
ATOM 865 C C . ILE A 1 104 ? -1.676 -0.945 10.923 1.00 96.94 104 ILE A C 1
ATOM 867 O O . ILE A 1 104 ? -1.801 -1.395 12.064 1.00 96.94 104 ILE A O 1
ATOM 871 N N . ILE A 1 105 ? -0.864 0.076 10.640 1.00 96.94 105 ILE A N 1
ATOM 872 C CA . ILE A 1 105 ? 0.016 0.702 11.631 1.00 96.94 105 ILE A CA 1
ATOM 873 C C . ILE A 1 105 ? -0.815 1.319 12.760 1.00 96.94 105 ILE A C 1
ATOM 875 O O . ILE A 1 105 ? -0.511 1.093 13.936 1.00 96.94 105 ILE A O 1
ATOM 879 N N . TYR A 1 106 ? -1.899 2.032 12.435 1.00 96.56 106 TYR A N 1
ATOM 880 C CA . TYR A 1 106 ? -2.778 2.633 13.435 1.00 96.56 106 TYR A CA 1
ATOM 881 C C . TYR A 1 106 ? -3.303 1.576 14.418 1.00 96.56 106 TYR A C 1
ATOM 883 O O . TYR A 1 106 ? -3.182 1.742 15.635 1.00 96.56 106 TYR A O 1
ATOM 891 N N . PHE A 1 107 ? -3.860 0.464 13.923 1.00 94.75 107 PHE A N 1
ATOM 892 C CA . PHE A 1 107 ? -4.393 -0.592 14.791 1.00 94.75 107 PHE A CA 1
ATOM 893 C C . PHE A 1 107 ? -3.305 -1.390 15.517 1.00 94.75 107 PHE A C 1
ATOM 895 O O . PHE A 1 107 ? -3.535 -1.810 16.653 1.00 94.75 107 PHE A O 1
ATOM 902 N N . ALA A 1 108 ? -2.121 -1.545 14.925 1.00 95.44 108 ALA A N 1
ATOM 903 C CA . ALA A 1 108 ? -0.999 -2.226 15.558 1.00 95.44 108 ALA A CA 1
ATOM 904 C C . ALA A 1 108 ? -0.404 -1.440 16.728 1.00 95.44 108 ALA A C 1
ATOM 906 O O . ALA A 1 108 ? -0.046 -2.034 17.752 1.00 95.44 108 ALA A O 1
ATOM 907 N N . LEU A 1 109 ? -0.317 -0.115 16.604 1.00 94.81 109 LEU A N 1
ATOM 908 C CA . LEU A 1 109 ? 0.282 0.745 17.624 1.00 94.81 109 LEU A CA 1
ATOM 909 C C . LEU A 1 109 ? -0.719 1.204 18.683 1.00 94.81 109 LEU A C 1
ATOM 911 O O . LEU A 1 109 ? -0.348 1.331 19.849 1.00 94.81 109 LEU A O 1
ATOM 915 N N . LYS A 1 110 ? -1.994 1.396 18.329 1.00 92.88 110 LYS A N 1
ATOM 916 C CA . LYS A 1 110 ? -3.001 1.954 19.243 1.00 92.88 110 LYS A CA 1
ATOM 917 C C . LYS A 1 110 ? -3.108 1.246 20.603 1.00 92.88 110 LYS A C 1
ATOM 919 O O . LYS A 1 110 ? -3.137 1.951 21.608 1.00 92.88 110 LYS A O 1
ATOM 924 N N . PRO A 1 111 ? -3.150 -0.098 20.704 1.00 91.62 111 PRO A N 1
ATOM 925 C CA . PRO A 1 111 ? -3.225 -0.779 22.000 1.00 91.62 111 PRO A CA 1
ATOM 926 C C . PRO A 1 111 ? -1.973 -0.608 22.868 1.00 91.62 111 PRO A C 1
ATOM 928 O O . PRO A 1 111 ? -2.037 -0.830 24.073 1.00 91.62 111 PRO A O 1
ATOM 931 N N . ARG A 1 112 ? -0.836 -0.245 22.264 1.00 90.38 112 ARG A N 1
ATOM 932 C CA . ARG A 1 112 ? 0.453 -0.062 22.949 1.00 90.38 112 ARG A CA 1
ATOM 933 C C . ARG A 1 112 ? 0.604 1.339 23.539 1.00 90.38 112 ARG A C 1
ATOM 935 O O . ARG A 1 112 ? 1.527 1.585 24.305 1.00 90.38 112 ARG A O 1
ATOM 942 N N . ILE A 1 113 ? -0.305 2.247 23.201 1.00 87.94 113 ILE A N 1
ATOM 943 C CA . ILE A 1 113 ? -0.297 3.622 23.682 1.00 87.94 113 ILE A CA 1
ATOM 944 C C . ILE A 1 113 ? -1.160 3.717 24.932 1.00 87.94 113 ILE A C 1
ATOM 946 O O . ILE A 1 113 ? -2.344 3.371 24.928 1.00 87.94 113 ILE A O 1
ATOM 950 N N . SER A 1 114 ? -0.561 4.208 26.016 1.00 77.94 114 SER A N 1
ATOM 951 C CA . SER A 1 114 ? -1.257 4.412 27.283 1.00 77.94 114 SER A CA 1
ATOM 952 C C . SER A 1 114 ? -2.393 5.420 27.110 1.00 77.94 114 SER A C 1
ATOM 954 O O . SER A 1 114 ? -2.176 6.597 26.827 1.00 77.94 114 SER A O 1
ATOM 956 N N . SER A 1 115 ? -3.629 4.986 27.359 1.00 71.12 115 SER A N 1
ATOM 957 C CA . SER A 1 115 ? -4.819 5.842 27.282 1.00 71.12 115 SER A CA 1
ATOM 958 C C . SER A 1 115 ? -4.850 6.962 28.331 1.00 71.12 115 SER A C 1
ATOM 960 O O . SER A 1 115 ? -5.787 7.761 28.347 1.00 71.12 115 SER A O 1
ATOM 962 N N . LYS A 1 116 ? -3.879 6.998 29.253 1.00 76.62 116 LYS A N 1
ATOM 963 C CA . LYS A 1 116 ? -3.797 8.000 30.322 1.00 76.62 116 LYS A CA 1
ATOM 964 C C . LYS A 1 116 ? -3.292 9.355 29.814 1.00 76.62 116 LYS A C 1
ATOM 966 O O . LYS A 1 116 ? -3.604 10.376 30.422 1.00 76.62 116 LYS A O 1
ATOM 971 N N . GLU A 1 117 ? -2.603 9.395 28.675 1.00 83.94 117 GLU A N 1
ATOM 972 C CA . GLU A 1 117 ? -2.045 10.629 28.117 1.00 83.94 117 GLU A CA 1
ATOM 973 C C . GLU A 1 117 ? -2.963 11.240 27.053 1.00 83.94 117 GLU A C 1
ATOM 975 O O . GLU A 1 117 ? -2.860 10.973 25.854 1.00 83.94 117 GLU A O 1
ATOM 980 N N . LYS A 1 118 ? -3.878 12.115 27.492 1.00 84.06 118 LYS A N 1
ATOM 981 C CA . LYS A 1 118 ? -4.808 12.823 26.592 1.00 84.06 118 LYS A CA 1
ATOM 982 C C . LYS A 1 118 ? -4.090 13.586 25.472 1.00 84.06 118 LYS A C 1
ATOM 984 O O . LYS A 1 118 ? -4.618 13.654 24.365 1.00 84.06 118 LYS A O 1
ATOM 989 N N . HIS A 1 119 ? -2.911 14.148 25.736 1.00 87.31 119 HIS A N 1
ATOM 990 C CA . HIS A 1 119 ? -2.137 14.879 24.728 1.00 87.31 119 HIS A CA 1
ATOM 991 C C . HIS A 1 119 ? -1.629 13.959 23.618 1.00 87.31 119 HIS A C 1
ATOM 993 O O . HIS A 1 119 ? -1.820 14.269 22.443 1.00 87.31 119 HIS A O 1
ATOM 999 N N . PHE A 1 120 ? -1.087 12.795 23.980 1.00 88.75 120 PHE A N 1
ATOM 1000 C CA . PHE A 1 120 ? -0.564 11.840 23.009 1.00 88.75 120 PHE A CA 1
ATOM 1001 C C . PHE A 1 120 ? -1.654 11.350 22.050 1.00 88.75 120 PHE A C 1
ATOM 1003 O O . PHE A 1 120 ? -1.421 11.247 20.851 1.00 88.75 120 PHE A O 1
ATOM 1010 N N . SER A 1 121 ? -2.887 11.160 22.536 1.00 86.56 121 SER A N 1
ATOM 1011 C CA . SER A 1 121 ? -4.011 10.757 21.677 1.00 86.56 121 SER A CA 1
ATOM 1012 C C . SER A 1 121 ? -4.331 11.742 20.542 1.00 86.56 121 SER A C 1
ATOM 1014 O O . SER A 1 121 ? -4.842 11.317 19.512 1.00 86.56 121 SER A O 1
ATOM 1016 N N . LYS A 1 122 ? -4.008 13.036 20.700 1.00 89.94 122 LYS A N 1
ATOM 1017 C CA . LYS A 1 122 ? -4.216 14.058 19.658 1.00 89.94 122 LYS A CA 1
ATOM 1018 C C . LYS A 1 122 ? -3.108 14.066 18.606 1.00 89.94 122 LYS A C 1
ATOM 1020 O O . LYS A 1 122 ? -3.380 14.361 17.450 1.00 89.94 122 LYS A O 1
ATOM 1025 N N . ILE A 1 123 ? -1.874 13.769 19.015 1.00 94.00 123 ILE A N 1
ATOM 1026 C CA . ILE A 1 123 ? -0.692 13.780 18.138 1.00 94.00 123 ILE A CA 1
ATOM 1027 C C . ILE A 1 123 ? -0.521 12.426 17.437 1.00 94.00 123 ILE A C 1
ATOM 1029 O O . ILE A 1 123 ? 0.024 12.359 16.341 1.00 94.00 123 ILE A O 1
ATOM 1033 N N . PHE A 1 124 ? -1.037 11.346 18.027 1.00 94.19 124 PHE A N 1
ATOM 1034 C CA . PHE A 1 124 ? -0.930 9.994 17.488 1.00 94.19 124 PHE A CA 1
ATOM 1035 C C . PHE A 1 124 ? -1.356 9.861 16.009 1.00 94.19 124 PHE A C 1
ATOM 1037 O O . PHE A 1 124 ? -0.569 9.308 15.245 1.00 94.19 124 PHE A O 1
ATOM 1044 N N . PRO A 1 125 ? -2.498 10.417 15.554 1.00 95.31 125 PRO A N 1
ATOM 1045 C CA . PRO A 1 125 ? -2.855 10.486 14.131 1.00 95.31 125 PRO A CA 1
ATOM 1046 C C . PRO A 1 125 ? -1.744 11.033 13.221 1.00 95.31 125 PRO A C 1
ATOM 1048 O O . PRO A 1 125 ? -1.464 10.460 12.172 1.00 95.31 125 PRO A O 1
ATOM 1051 N N . ILE A 1 126 ? -1.076 12.109 13.644 1.00 96.38 126 ILE A N 1
ATOM 1052 C CA . ILE A 1 126 ? -0.001 12.761 12.884 1.00 96.38 126 ILE A CA 1
ATOM 1053 C C . ILE A 1 126 ? 1.227 11.849 12.820 1.00 96.38 126 ILE A C 1
ATOM 1055 O O . ILE A 1 126 ? 1.817 11.696 11.758 1.00 96.38 126 ILE A O 1
ATOM 1059 N N . ILE A 1 127 ? 1.575 11.189 13.930 1.00 96.44 127 ILE A N 1
ATOM 1060 C CA . ILE A 1 127 ? 2.679 10.216 13.970 1.00 96.44 127 ILE A CA 1
ATOM 1061 C C . ILE A 1 127 ? 2.429 9.074 12.979 1.00 96.44 127 ILE A C 1
ATOM 1063 O O . ILE A 1 127 ? 3.357 8.659 12.292 1.00 96.44 127 ILE A O 1
ATOM 1067 N N . ILE A 1 128 ? 1.189 8.582 12.876 1.00 97.44 128 ILE A N 1
ATOM 1068 C CA . ILE A 1 128 ? 0.836 7.536 11.908 1.00 97.44 128 ILE A CA 1
ATOM 1069 C C . ILE A 1 128 ? 1.047 8.020 10.474 1.00 97.44 128 ILE A C 1
ATOM 1071 O O . ILE A 1 128 ? 1.671 7.300 9.698 1.00 97.44 128 ILE A O 1
ATOM 1075 N N . VAL A 1 129 ? 0.585 9.229 10.135 1.00 96.75 129 VAL A N 1
ATOM 1076 C CA . VAL A 1 129 ? 0.809 9.810 8.801 1.00 96.75 129 VAL A CA 1
ATOM 1077 C C . VAL A 1 129 ? 2.305 9.917 8.513 1.00 96.75 129 VAL A C 1
ATOM 1079 O O . VAL A 1 129 ? 2.756 9.383 7.508 1.00 96.75 129 VAL A O 1
ATOM 1082 N N . LEU A 1 130 ? 3.089 10.515 9.415 1.00 97.44 130 LEU A N 1
ATOM 1083 C CA . LEU A 1 130 ? 4.535 10.682 9.233 1.00 97.44 130 LEU A CA 1
ATOM 1084 C C . LEU A 1 130 ? 5.272 9.345 9.083 1.00 97.44 130 LEU A C 1
ATOM 1086 O O . LEU A 1 130 ? 6.169 9.235 8.252 1.00 97.44 130 LEU A O 1
ATOM 1090 N N . LEU A 1 131 ? 4.887 8.317 9.845 1.00 97.38 131 LEU A N 1
ATOM 1091 C CA . LEU A 1 131 ? 5.488 6.989 9.719 1.00 97.38 131 LEU A CA 1
A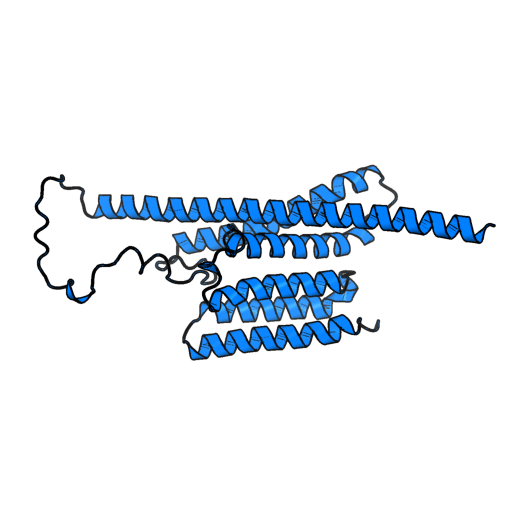TOM 1092 C C . LEU A 1 131 ? 5.153 6.343 8.368 1.00 97.38 131 LEU A C 1
ATOM 1094 O O . LEU A 1 131 ? 6.026 5.734 7.758 1.00 97.38 131 LEU A O 1
ATOM 1098 N N . CYS A 1 132 ? 3.916 6.495 7.886 1.00 97.12 132 CYS A N 1
ATOM 1099 C CA . CYS A 1 132 ? 3.525 5.997 6.565 1.00 97.12 132 CYS A CA 1
ATOM 1100 C C . CYS A 1 132 ? 4.269 6.727 5.448 1.00 97.12 132 CYS A C 1
ATOM 1102 O O . CYS A 1 132 ? 4.733 6.071 4.526 1.00 97.12 132 CYS A O 1
ATOM 1104 N N . LEU A 1 133 ? 4.427 8.049 5.557 1.00 95.44 133 LEU A N 1
ATOM 1105 C CA . LEU A 1 133 ? 5.207 8.846 4.610 1.00 95.44 133 LEU A CA 1
ATOM 1106 C C . LEU A 1 133 ? 6.675 8.438 4.586 1.00 95.44 133 LEU A C 1
ATOM 1108 O O . LEU A 1 133 ? 7.250 8.332 3.513 1.00 95.44 133 LEU A O 1
ATOM 1112 N N . GLY A 1 134 ? 7.270 8.174 5.751 1.00 97.00 134 GLY A N 1
ATOM 1113 C CA . GLY A 1 134 ? 8.647 7.695 5.827 1.00 97.00 134 GLY A CA 1
ATOM 1114 C C . GLY A 1 134 ? 8.838 6.338 5.146 1.00 97.00 134 GLY A C 1
ATOM 1115 O O . GLY A 1 134 ? 9.838 6.141 4.469 1.00 97.00 134 GLY A O 1
ATOM 1116 N N . ILE A 1 135 ? 7.879 5.414 5.295 1.00 96.25 135 ILE A N 1
ATOM 1117 C CA . ILE A 1 135 ? 7.931 4.101 4.631 1.00 96.25 135 ILE A CA 1
ATOM 1118 C C . ILE A 1 135 ? 7.690 4.240 3.125 1.00 96.25 135 ILE A C 1
ATOM 1120 O O . ILE A 1 135 ? 8.464 3.698 2.347 1.00 96.25 135 ILE A O 1
ATOM 1124 N N . ALA A 1 136 ? 6.639 4.960 2.726 1.00 94.94 136 ALA A N 1
ATOM 1125 C CA . ALA A 1 136 ? 6.279 5.136 1.323 1.00 94.94 136 ALA A CA 1
ATOM 1126 C C . ALA A 1 136 ? 7.383 5.877 0.568 1.00 94.94 136 ALA A C 1
ATOM 1128 O O . ALA A 1 136 ? 7.918 5.346 -0.391 1.00 94.94 136 ALA A O 1
ATOM 1129 N N . GLY A 1 137 ? 7.830 7.026 1.083 1.00 94.56 137 GLY A N 1
ATOM 1130 C CA . GLY A 1 137 ? 8.890 7.802 0.450 1.00 94.56 137 GLY A CA 1
ATOM 1131 C C . GLY A 1 137 ? 10.237 7.091 0.396 1.00 94.56 137 GLY A C 1
ATOM 1132 O O . GLY A 1 137 ? 11.034 7.387 -0.481 1.00 94.56 137 GLY A O 1
ATOM 1133 N N . PHE A 1 138 ? 10.502 6.125 1.280 1.00 94.94 138 PHE A N 1
ATOM 1134 C CA . PHE A 1 138 ? 11.668 5.260 1.118 1.00 94.94 138 PHE A CA 1
ATOM 1135 C C . PHE A 1 138 ? 11.534 4.327 -0.098 1.00 94.94 138 PHE A C 1
ATOM 1137 O O . PHE A 1 138 ? 12.531 4.105 -0.775 1.00 94.94 138 PHE A O 1
ATOM 1144 N N . GLY A 1 139 ? 10.331 3.819 -0.387 1.00 91.88 139 GLY A N 1
ATOM 1145 C CA . GLY A 1 139 ? 10.037 3.068 -1.614 1.00 91.88 139 GLY A CA 1
ATOM 1146 C C . GLY A 1 139 ? 10.240 3.921 -2.867 1.00 91.88 139 GLY A C 1
ATOM 1147 O O . GLY A 1 139 ? 11.061 3.566 -3.704 1.00 91.88 139 GLY A O 1
ATOM 1148 N N . GLU A 1 140 ? 9.629 5.106 -2.897 1.00 90.94 140 GLU A N 1
ATOM 1149 C CA . GLU A 1 140 ? 9.759 6.066 -4.009 1.00 90.94 140 GLU A CA 1
ATOM 1150 C C . GLU A 1 140 ? 11.226 6.444 -4.284 1.00 90.94 140 GLU A C 1
ATOM 1152 O O . GLU A 1 140 ? 11.675 6.533 -5.421 1.00 90.94 140 GLU A O 1
ATOM 1157 N N . LEU A 1 141 ? 12.036 6.632 -3.233 1.00 90.19 141 LEU A N 1
ATOM 1158 C CA . LEU A 1 141 ? 13.465 6.926 -3.389 1.00 90.19 141 LEU A CA 1
ATOM 1159 C C . LEU A 1 141 ? 14.264 5.744 -3.953 1.00 90.19 141 LEU A C 1
ATOM 1161 O O . LEU A 1 141 ? 15.285 5.961 -4.606 1.00 90.19 141 LEU A O 1
ATOM 1165 N N . ILE A 1 142 ? 13.848 4.505 -3.681 1.00 89.19 142 ILE A N 1
ATOM 1166 C CA . ILE A 1 142 ? 14.460 3.303 -4.261 1.00 89.19 142 ILE A CA 1
ATOM 1167 C C . ILE A 1 142 ? 14.114 3.199 -5.750 1.00 89.19 142 ILE A C 1
ATOM 1169 O O . ILE A 1 142 ? 14.981 2.836 -6.551 1.00 89.19 142 ILE A O 1
ATOM 1173 N N . GLU A 1 143 ? 12.878 3.524 -6.118 1.00 84.75 143 GLU A N 1
ATOM 1174 C CA . GLU A 1 143 ? 12.411 3.561 -7.507 1.00 84.75 143 GLU A CA 1
ATOM 1175 C C . GLU A 1 143 ? 13.137 4.657 -8.287 1.00 84.75 143 GLU A C 1
ATOM 1177 O O . GLU A 1 143 ? 13.883 4.348 -9.219 1.00 84.75 143 GLU A O 1
ATOM 1182 N N . PHE A 1 144 ? 13.084 5.900 -7.802 1.00 87.19 144 PHE A N 1
ATOM 1183 C CA . PHE A 1 144 ? 13.816 7.033 -8.368 1.00 87.19 144 PHE A CA 1
ATOM 1184 C C . PHE A 1 144 ? 15.329 6.786 -8.445 1.00 87.19 144 PHE A C 1
ATOM 1186 O O . PHE A 1 144 ? 15.989 7.105 -9.430 1.00 87.19 144 PHE A O 1
ATOM 1193 N N . GLY A 1 145 ? 15.916 6.200 -7.399 1.00 85.31 145 GLY A N 1
ATOM 1194 C CA . GLY A 1 145 ? 17.336 5.867 -7.393 1.00 85.31 145 GLY A CA 1
ATOM 1195 C C . GLY A 1 145 ? 17.683 4.838 -8.467 1.00 85.31 145 GLY A C 1
ATOM 1196 O O . GLY A 1 145 ? 18.678 4.988 -9.172 1.00 85.31 145 GLY A O 1
ATOM 1197 N N . GLY A 1 146 ? 16.869 3.797 -8.626 1.00 83.06 146 GLY A N 1
ATOM 1198 C CA . GLY A 1 146 ? 17.121 2.799 -9.657 1.00 83.06 146 GLY A CA 1
ATOM 1199 C C . GLY A 1 146 ? 16.960 3.329 -11.070 1.00 83.06 146 GLY A C 1
ATOM 1200 O O . GLY A 1 146 ? 17.781 2.980 -11.914 1.00 83.06 146 GLY A O 1
ATOM 1201 N N . SER A 1 147 ? 16.004 4.230 -11.305 1.00 80.38 147 SER A N 1
ATOM 1202 C CA . SER A 1 147 ? 15.831 4.834 -12.627 1.00 80.38 147 SER A CA 1
ATOM 1203 C C . SER A 1 147 ? 17.037 5.675 -13.064 1.00 80.38 147 SER A C 1
ATOM 1205 O O . SER A 1 147 ? 17.307 5.787 -14.256 1.00 80.38 147 SER A O 1
ATOM 1207 N N . ILE A 1 148 ? 17.827 6.190 -12.113 1.00 81.56 148 ILE A N 1
ATOM 1208 C CA . ILE A 1 148 ? 19.101 6.877 -12.383 1.00 81.56 148 ILE A CA 1
ATOM 1209 C C . ILE A 1 148 ? 20.249 5.894 -12.662 1.00 81.56 148 ILE A C 1
ATOM 1211 O O . ILE A 1 148 ? 21.111 6.172 -13.495 1.00 81.56 148 ILE A O 1
ATOM 1215 N N . TYR A 1 149 ? 20.323 4.779 -11.927 1.00 81.00 149 TYR A N 1
ATOM 1216 C CA . TYR A 1 149 ? 21.507 3.906 -11.923 1.00 81.00 149 TYR A CA 1
ATOM 1217 C C . TYR A 1 149 ? 21.396 2.662 -12.815 1.00 81.00 149 TYR A C 1
ATOM 1219 O O . TYR A 1 149 ? 22.405 1.987 -13.028 1.00 81.00 149 TYR A O 1
ATOM 1227 N N . ILE A 1 150 ? 20.210 2.337 -13.328 1.00 79.06 150 ILE A N 1
ATOM 1228 C CA . ILE A 1 150 ? 19.960 1.161 -14.167 1.00 79.06 150 ILE A CA 1
ATOM 1229 C C . ILE A 1 150 ? 19.581 1.651 -15.568 1.00 79.06 150 ILE A C 1
ATOM 1231 O O . ILE A 1 150 ? 18.607 2.375 -15.727 1.00 79.06 150 IL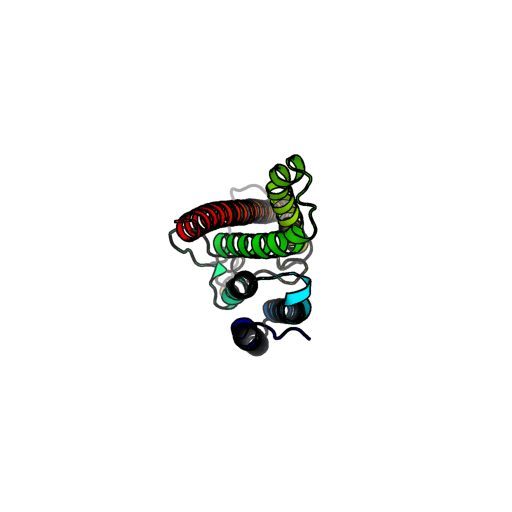E A O 1
ATOM 1235 N N . GLU A 1 151 ? 20.332 1.230 -16.595 1.00 66.00 151 GLU A N 1
ATOM 1236 C CA . GLU A 1 151 ? 20.210 1.714 -17.991 1.00 66.00 151 GLU A CA 1
ATOM 1237 C C . GLU A 1 151 ? 18.806 1.579 -18.613 1.00 66.00 151 GLU A C 1
ATOM 1239 O O . GLU A 1 151 ? 18.522 2.213 -19.625 1.00 66.00 151 GLU A O 1
ATOM 1244 N N . ASN A 1 152 ? 17.917 0.787 -18.008 1.00 64.25 152 ASN A N 1
ATOM 1245 C CA . ASN A 1 152 ? 16.544 0.593 -18.474 1.00 64.25 152 ASN A CA 1
ATOM 1246 C C . ASN A 1 152 ? 15.498 1.382 -17.671 1.00 64.25 152 ASN A C 1
ATOM 1248 O O . ASN A 1 152 ? 14.311 1.115 -17.830 1.00 64.25 152 ASN A O 1
ATOM 1252 N N . GLY A 1 153 ? 15.907 2.284 -16.772 1.00 57.06 153 GLY A N 1
ATOM 1253 C CA . GLY A 1 153 ? 14.989 3.091 -15.956 1.00 57.06 153 GLY A CA 1
ATOM 1254 C C . GLY A 1 153 ? 14.199 2.291 -14.915 1.00 57.06 153 GLY A C 1
ATOM 1255 O O . GLY A 1 153 ? 13.460 2.858 -14.126 1.00 57.06 153 GLY A O 1
ATOM 1256 N N . GLN A 1 154 ? 14.382 0.975 -14.885 1.00 59.66 154 GLN A N 1
ATOM 1257 C CA . GLN A 1 154 ? 13.755 0.079 -13.934 1.00 59.66 154 GLN A CA 1
ATOM 1258 C C . GLN A 1 154 ? 14.330 0.407 -12.556 1.00 59.66 154 GLN A C 1
ATOM 1260 O O . GLN A 1 154 ? 15.548 0.347 -12.399 1.00 59.66 154 GLN A O 1
ATOM 1265 N N . GLY A 1 155 ? 13.498 0.770 -11.575 1.00 62.06 155 GLY A N 1
ATOM 1266 C CA . GLY A 1 155 ? 13.918 1.068 -10.199 1.00 62.06 155 GLY A CA 1
ATOM 1267 C C . GLY A 1 155 ? 14.878 0.016 -9.607 1.00 62.06 155 GLY A C 1
ATOM 1268 O O . GLY A 1 155 ? 15.098 -1.038 -10.195 1.00 62.06 155 GLY A O 1
ATOM 1269 N N . LEU A 1 156 ? 15.454 0.217 -8.410 1.00 60.62 156 LEU A N 1
ATOM 1270 C CA . LEU A 1 156 ? 16.514 -0.681 -7.885 1.00 60.62 156 LEU A CA 1
ATOM 1271 C C . LEU A 1 156 ? 16.037 -2.149 -7.747 1.00 60.62 156 LEU A C 1
ATOM 1273 O O . LEU A 1 156 ? 16.840 -3.069 -7.601 1.00 60.62 156 LEU A O 1
ATOM 1277 N N . LEU A 1 157 ? 14.716 -2.348 -7.782 1.00 61.94 157 LEU A N 1
ATOM 1278 C CA . LEU A 1 157 ? 14.006 -3.623 -7.722 1.00 61.94 157 LEU A CA 1
ATOM 1279 C C . LEU A 1 157 ? 13.501 -4.135 -9.088 1.00 61.94 157 LEU A C 1
ATOM 1281 O O . LEU A 1 157 ? 12.873 -5.188 -9.143 1.00 61.94 157 LEU A O 1
ATOM 1285 N N . GLY A 1 158 ? 13.794 -3.443 -10.190 1.00 55.97 158 GLY A N 1
ATOM 1286 C CA . GLY A 1 158 ? 13.355 -3.800 -11.539 1.00 55.97 158 GLY A CA 1
ATOM 1287 C C . GLY A 1 158 ? 12.021 -3.173 -11.971 1.00 55.97 158 GLY A C 1
ATOM 1288 O O . GLY A 1 158 ? 11.433 -3.631 -12.944 1.00 55.97 158 GLY A O 1
ATOM 1289 N N . ILE A 1 159 ? 11.521 -2.160 -11.264 1.00 54.75 159 ILE A N 1
ATOM 1290 C CA . ILE A 1 159 ? 10.159 -1.637 -11.439 1.00 54.75 159 ILE A CA 1
ATOM 1291 C C . ILE A 1 159 ? 10.169 -0.538 -12.508 1.00 54.75 159 ILE A C 1
ATOM 1293 O O . ILE A 1 159 ? 10.647 0.554 -12.242 1.00 54.75 159 ILE A O 1
ATOM 1297 N N . GLU A 1 160 ? 9.781 -0.895 -13.736 1.00 53.22 160 GLU A N 1
ATOM 1298 C CA . GLU A 1 160 ? 8.862 -0.147 -14.619 1.00 53.22 160 GLU A CA 1
ATOM 1299 C C . GLU A 1 160 ? 8.765 -0.822 -16.008 1.00 53.22 160 GLU A C 1
ATOM 1301 O O . GLU A 1 160 ? 9.761 -1.341 -16.532 1.00 53.22 160 GLU A O 1
ATOM 1306 N N . PRO A 1 161 ? 7.572 -0.862 -16.635 1.00 44.31 161 PRO A N 1
ATOM 1307 C CA . PRO A 1 161 ? 7.420 -1.339 -18.002 1.00 44.31 161 PRO A CA 1
ATOM 1308 C C . PRO A 1 161 ? 7.949 -0.311 -19.018 1.00 44.31 161 PRO A C 1
ATOM 1310 O O . PRO A 1 161 ? 7.747 0.887 -18.881 1.00 44.31 161 PRO A O 1
ATOM 1313 N N . GLU A 1 162 ? 8.550 -0.818 -20.098 1.00 48.25 162 GLU A N 1
ATOM 1314 C CA . GLU A 1 162 ? 9.108 -0.139 -21.290 1.00 48.25 162 GLU A CA 1
ATOM 1315 C C . GLU A 1 162 ? 8.184 0.863 -22.048 1.00 48.25 162 GLU A C 1
ATOM 1317 O O . GLU A 1 162 ? 8.390 1.130 -23.238 1.00 48.25 162 GLU A O 1
ATOM 1322 N N . SER A 1 163 ? 7.137 1.428 -21.444 1.00 45.31 163 SER A N 1
ATOM 1323 C CA . SER A 1 163 ? 6.155 2.258 -22.153 1.00 45.31 163 SER A CA 1
ATOM 1324 C C . SER A 1 163 ? 6.697 3.588 -22.683 1.00 45.31 163 SER A C 1
ATOM 1326 O O . SER A 1 163 ? 6.140 4.098 -23.655 1.00 45.31 163 SER A O 1
ATOM 1328 N N . VAL A 1 164 ? 7.792 4.130 -22.140 1.00 46.19 164 VAL A N 1
ATOM 1329 C CA . VAL A 1 164 ? 8.312 5.439 -22.590 1.00 46.19 164 VAL A CA 1
ATOM 1330 C C . VAL A 1 164 ? 9.256 5.317 -23.796 1.00 46.19 164 VAL A C 1
ATOM 1332 O O . VAL A 1 164 ? 9.303 6.206 -24.645 1.00 46.19 164 VAL A O 1
ATOM 1335 N N . SER A 1 165 ? 9.926 4.176 -23.981 1.00 44.25 165 SER A N 1
ATOM 1336 C CA . SER A 1 165 ? 10.887 4.004 -25.084 1.00 44.25 165 SER A CA 1
ATOM 1337 C C . SER A 1 165 ? 10.216 3.812 -26.455 1.00 44.25 165 SER A C 1
ATOM 1339 O O . SER A 1 165 ? 10.710 4.298 -27.475 1.00 44.25 165 SER A O 1
ATOM 1341 N N . LYS A 1 166 ? 9.042 3.165 -26.513 1.00 42.44 166 LYS A N 1
ATOM 1342 C CA . LYS A 1 166 ? 8.400 2.813 -27.798 1.00 42.44 166 LYS A CA 1
ATOM 1343 C C . LYS A 1 166 ? 7.439 3.868 -28.356 1.00 42.44 166 LYS A C 1
ATOM 1345 O O . LYS A 1 166 ? 7.113 3.797 -29.536 1.00 42.44 166 LYS A O 1
ATOM 1350 N N . ALA A 1 167 ? 7.001 4.851 -27.565 1.00 42.31 167 ALA A N 1
ATOM 1351 C CA . ALA A 1 167 ? 6.041 5.864 -28.025 1.00 42.31 167 ALA A CA 1
ATOM 1352 C C . ALA A 1 167 ? 6.693 7.091 -28.694 1.00 42.31 167 ALA A C 1
ATOM 1354 O O . ALA A 1 167 ? 6.066 7.723 -29.542 1.00 42.31 167 ALA A O 1
ATOM 1355 N N . LEU A 1 168 ? 7.951 7.411 -28.367 1.00 44.78 168 LEU A N 1
ATOM 1356 C CA . LEU A 1 168 ? 8.683 8.532 -28.984 1.00 44.78 168 LEU A CA 1
ATOM 1357 C C . LEU A 1 168 ? 9.570 8.116 -30.161 1.00 44.78 168 LEU A C 1
ATOM 1359 O O . LEU A 1 168 ? 10.055 8.967 -30.904 1.00 44.78 168 LEU A O 1
ATOM 1363 N N . ILE A 1 169 ? 9.712 6.813 -30.395 1.00 46.41 169 ILE A N 1
ATOM 1364 C CA . ILE A 1 169 ? 10.357 6.266 -31.584 1.00 46.41 169 ILE A CA 1
ATOM 1365 C C . ILE A 1 169 ? 9.274 5.603 -32.438 1.00 46.41 169 ILE A C 1
ATOM 1367 O O . ILE A 1 169 ? 9.253 4.398 -32.655 1.00 46.41 169 ILE A O 1
ATOM 1371 N N . GLY A 1 170 ? 8.410 6.433 -33.025 1.00 43.00 170 GLY A N 1
ATOM 1372 C CA . GLY A 1 170 ? 7.756 6.119 -34.302 1.00 43.00 170 GLY A CA 1
ATOM 1373 C C . GLY A 1 170 ? 8.755 6.081 -35.471 1.00 43.00 170 GLY A C 1
ATOM 1374 O O . GLY A 1 170 ? 8.385 6.334 -36.614 1.00 43.00 170 GLY A O 1
ATOM 1375 N N . VAL A 1 171 ? 10.035 5.830 -35.188 1.00 48.44 171 VAL A N 1
ATOM 1376 C CA . VAL A 1 171 ? 11.049 5.545 -36.189 1.00 48.44 171 VAL A CA 1
ATOM 1377 C C . VAL A 1 171 ? 10.980 4.046 -36.400 1.00 48.44 171 VAL A C 1
ATOM 1379 O O . VAL A 1 171 ? 11.410 3.258 -35.560 1.00 48.44 171 VAL A O 1
ATOM 1382 N N . ASP A 1 172 ? 10.366 3.665 -37.512 1.00 47.41 172 ASP A N 1
ATOM 1383 C CA . ASP A 1 172 ? 10.435 2.309 -38.028 1.00 47.41 172 ASP A CA 1
ATOM 1384 C C . ASP A 1 172 ? 11.906 1.834 -37.976 1.00 47.41 172 ASP A C 1
ATOM 1386 O O . ASP A 1 172 ? 12.775 2.499 -38.550 1.00 47.41 172 ASP A O 1
ATOM 1390 N N . PRO A 1 173 ? 12.226 0.723 -37.285 1.00 49.81 173 PRO A N 1
ATOM 1391 C CA . PRO A 1 173 ? 13.585 0.199 -37.236 1.00 49.81 173 PRO A CA 1
ATOM 1392 C C . PRO A 1 173 ? 14.162 -0.113 -38.627 1.00 49.81 173 PRO A C 1
ATOM 1394 O O . PRO A 1 173 ? 15.378 -0.222 -38.761 1.00 49.81 173 PRO A O 1
ATOM 1397 N N . SER A 1 174 ? 13.336 -0.181 -39.681 1.00 52.62 174 SER A N 1
ATOM 1398 C CA . SER A 1 174 ? 13.789 -0.240 -41.078 1.00 52.62 174 SER A CA 1
ATOM 1399 C C . SER A 1 174 ? 14.546 1.015 -41.557 1.00 52.62 174 SER A C 1
ATOM 1401 O O . SER A 1 174 ? 15.241 0.965 -42.573 1.00 52.62 174 SER A O 1
ATOM 1403 N N . ILE A 1 175 ? 14.472 2.127 -40.814 1.00 51.41 175 ILE A N 1
ATOM 1404 C CA . ILE A 1 175 ? 15.164 3.392 -41.106 1.00 51.41 175 ILE A CA 1
ATOM 1405 C C . ILE A 1 175 ? 16.608 3.386 -40.565 1.00 51.41 175 ILE A C 1
ATOM 1407 O O . ILE A 1 175 ? 17.423 4.198 -41.009 1.00 51.41 175 ILE A O 1
ATOM 1411 N N . TYR A 1 176 ? 16.989 2.427 -39.706 1.00 44.78 176 TYR A N 1
ATOM 1412 C CA . TYR A 1 176 ? 18.390 2.179 -39.324 1.00 44.78 176 TYR A CA 1
ATOM 1413 C C . TYR A 1 176 ? 19.178 1.600 -40.515 1.00 44.78 176 TYR A C 1
ATOM 1415 O O . TYR A 1 176 ? 19.467 0.410 -40.603 1.00 44.78 176 TYR A O 1
ATOM 1423 N N . GLY A 1 177 ? 19.490 2.462 -41.478 1.00 48.75 177 GLY A N 1
ATOM 1424 C CA . GLY A 1 177 ? 20.148 2.116 -42.738 1.00 48.75 177 GLY A CA 1
ATOM 1425 C C . GLY A 1 177 ? 19.855 3.097 -43.873 1.00 48.75 177 GLY A C 1
ATOM 1426 O O . GLY A 1 177 ? 20.571 3.092 -44.874 1.00 48.75 177 GLY A O 1
ATOM 1427 N N . GLN A 1 178 ? 18.851 3.969 -43.728 1.00 46.25 178 GLN A N 1
ATOM 1428 C CA . GLN A 1 178 ? 18.658 5.086 -44.646 1.00 46.25 178 GLN A CA 1
ATOM 1429 C C . GLN A 1 178 ? 19.372 6.322 -44.106 1.00 46.25 178 GLN A C 1
ATOM 1431 O O . GLN A 1 178 ? 19.154 6.739 -42.972 1.00 46.25 178 GLN A O 1
ATOM 1436 N N . ASN A 1 179 ? 20.236 6.909 -44.936 1.00 48.28 179 ASN A N 1
ATOM 1437 C CA . ASN A 1 179 ? 20.817 8.221 -44.682 1.00 48.28 179 ASN A CA 1
ATOM 1438 C C . ASN A 1 179 ? 19.675 9.239 -44.596 1.00 48.28 179 ASN A C 1
ATOM 1440 O O . ASN A 1 179 ? 19.207 9.738 -45.619 1.00 48.28 179 ASN A O 1
ATOM 1444 N N . VAL A 1 180 ? 19.211 9.532 -43.382 1.00 48.75 180 VAL A N 1
ATOM 1445 C CA . VAL A 1 180 ? 18.334 10.669 -43.135 1.00 48.75 180 VAL A CA 1
ATOM 1446 C C . VAL A 1 180 ? 19.194 11.906 -43.342 1.00 48.75 180 VAL A C 1
ATOM 1448 O O . VAL A 1 180 ? 19.952 12.319 -42.466 1.00 48.75 180 VAL A O 1
ATOM 1451 N N . THR A 1 181 ? 19.127 12.477 -44.541 1.00 48.03 181 THR A N 1
ATOM 1452 C CA . THR A 1 181 ? 19.646 13.811 -44.824 1.00 48.03 181 THR A CA 1
ATOM 1453 C C . THR A 1 181 ? 18.772 14.800 -44.063 1.00 48.03 181 THR A C 1
ATOM 1455 O O . THR A 1 181 ? 17.795 15.334 -44.584 1.00 48.03 181 THR A O 1
ATOM 1458 N N . VAL A 1 182 ? 19.100 15.005 -42.787 1.00 52.59 182 VAL A N 1
ATOM 1459 C CA . VAL A 1 182 ? 18.582 16.114 -41.992 1.00 52.59 182 VAL A CA 1
ATOM 1460 C C . VAL A 1 182 ? 19.034 17.381 -42.713 1.00 52.59 182 VAL A C 1
ATOM 1462 O O . VAL A 1 182 ? 20.230 17.664 -42.798 1.00 52.59 182 VAL A O 1
ATOM 1465 N N . GLN A 1 183 ? 18.093 18.097 -43.333 1.00 46.56 183 GLN A N 1
ATOM 1466 C CA . GLN A 1 183 ? 18.371 19.417 -43.884 1.00 46.56 183 GLN A CA 1
ATOM 1467 C C . GLN A 1 183 ? 18.703 20.347 -42.714 1.00 46.56 183 GLN A C 1
ATOM 1469 O O . GLN A 1 183 ? 17.829 20.827 -41.998 1.00 46.56 183 GLN A O 1
ATOM 1474 N N . ASN A 1 184 ? 20.008 20.500 -42.506 1.00 49.62 184 ASN A N 1
ATOM 1475 C CA . ASN A 1 184 ? 20.647 21.288 -41.469 1.00 49.62 184 ASN A CA 1
ATOM 1476 C C . ASN A 1 184 ? 20.421 22.786 -41.683 1.00 49.62 184 ASN A C 1
ATOM 1478 O O . ASN A 1 184 ? 21.028 23.371 -42.573 1.00 49.62 184 ASN A O 1
ATOM 1482 N N . GLU A 1 185 ? 19.673 23.400 -40.773 1.00 50.69 185 GLU A N 1
ATOM 1483 C CA . GLU A 1 185 ? 20.026 24.691 -40.168 1.00 50.69 185 GLU A CA 1
ATOM 1484 C C . GLU A 1 185 ? 19.688 24.638 -38.670 1.00 50.69 185 GLU A C 1
ATOM 1486 O O . GLU A 1 185 ? 18.907 25.426 -38.153 1.00 50.69 185 GLU A O 1
ATOM 1491 N N . ILE A 1 186 ? 20.258 23.668 -37.946 1.00 52.59 186 ILE A N 1
ATOM 1492 C CA . ILE A 1 186 ? 20.384 23.761 -36.489 1.00 52.59 186 ILE A CA 1
ATOM 1493 C C . ILE A 1 186 ? 21.819 23.384 -36.141 1.00 52.59 186 ILE A C 1
ATOM 1495 O O . ILE A 1 186 ? 22.344 22.349 -36.544 1.00 52.59 186 ILE A O 1
ATOM 1499 N N . THR A 1 187 ? 22.458 24.336 -35.477 1.00 51.38 187 THR A N 1
ATOM 1500 C CA . THR A 1 187 ? 23.828 24.363 -34.979 1.00 51.38 187 THR A CA 1
ATOM 1501 C C . THR A 1 187 ? 24.276 23.045 -34.362 1.00 51.38 187 THR A C 1
ATOM 1503 O O . THR A 1 187 ? 23.504 22.399 -33.663 1.00 51.38 187 THR A O 1
ATOM 1506 N N . CYS A 1 188 ? 25.547 22.702 -34.594 1.00 46.19 188 CYS A N 1
ATOM 1507 C CA . CYS A 1 188 ? 26.279 21.609 -33.963 1.00 46.19 188 CYS A CA 1
ATOM 1508 C C . CYS A 1 188 ? 26.179 21.664 -32.430 1.00 46.19 188 CYS A C 1
ATOM 1510 O O . CYS A 1 188 ? 27.092 22.158 -31.769 1.00 46.19 188 CYS A O 1
ATOM 1512 N N . GLU A 1 189 ? 25.098 21.144 -31.861 1.00 57.78 189 GLU A N 1
ATOM 1513 C CA . GLU A 1 189 ? 25.159 20.598 -30.518 1.00 57.78 189 GLU A CA 1
ATOM 1514 C C . GLU A 1 189 ? 25.875 19.255 -30.622 1.00 57.78 189 GLU A C 1
ATOM 1516 O O . GLU A 1 189 ? 25.534 18.408 -31.453 1.00 57.78 189 GLU A O 1
ATOM 1521 N N . THR A 1 190 ? 26.944 19.084 -29.848 1.00 76.00 190 THR A N 1
ATOM 1522 C CA . THR A 1 190 ? 27.682 17.821 -29.831 1.00 76.00 190 THR A CA 1
ATOM 1523 C C . THR A 1 190 ? 26.745 16.694 -29.386 1.00 76.00 190 THR A C 1
ATOM 1525 O O . THR A 1 190 ? 25.777 16.923 -28.661 1.00 76.00 190 THR A O 1
ATOM 1528 N N . VAL A 1 191 ? 27.027 15.450 -29.784 1.00 68.06 191 VAL A N 1
ATOM 1529 C CA . VAL A 1 191 ? 26.281 14.267 -29.300 1.00 68.06 191 VAL A CA 1
ATOM 1530 C C . VAL A 1 191 ? 26.184 14.270 -27.765 1.00 68.06 191 VAL A C 1
ATOM 1532 O O . VAL A 1 191 ? 25.155 13.912 -27.206 1.00 68.06 191 VAL A O 1
ATOM 1535 N N . GLU A 1 192 ? 27.218 14.767 -27.083 1.00 65.31 192 GLU A N 1
ATOM 1536 C CA . GLU A 1 192 ? 27.240 14.959 -25.630 1.00 65.31 192 GLU A CA 1
ATOM 1537 C C . GLU A 1 192 ? 26.170 15.940 -25.127 1.00 65.31 192 GLU A C 1
ATOM 1539 O O . GLU A 1 192 ? 25.550 15.678 -24.101 1.00 65.31 192 GLU A O 1
ATOM 1544 N N . GLN A 1 193 ? 25.910 17.042 -25.838 1.00 69.88 193 GLN A N 1
ATOM 1545 C CA . GLN A 1 193 ? 24.862 18.002 -25.477 1.00 69.88 193 GLN A CA 1
ATOM 1546 C C . GLN A 1 193 ? 23.462 17.419 -25.677 1.00 69.88 193 GLN A C 1
ATOM 1548 O O . GLN A 1 193 ? 22.612 17.596 -24.810 1.00 69.88 193 GLN A O 1
ATOM 1553 N N . GLN A 1 194 ? 23.236 16.649 -26.746 1.00 67.25 194 GLN A N 1
ATOM 1554 C CA . GLN A 1 194 ? 21.959 15.956 -26.955 1.00 67.25 194 GLN A CA 1
ATOM 1555 C C . GLN A 1 194 ? 21.713 14.874 -25.895 1.00 67.25 194 GLN A C 1
ATOM 1557 O O . GLN A 1 194 ? 20.601 14.750 -25.384 1.00 67.25 194 GLN A O 1
ATOM 1562 N N . VAL A 1 195 ? 22.754 14.123 -25.520 1.00 63.81 195 VAL A N 1
ATOM 1563 C CA . VAL A 1 195 ? 22.691 13.140 -24.428 1.00 63.81 195 VAL A CA 1
ATOM 1564 C C . VAL A 1 195 ? 22.440 13.834 -23.089 1.00 63.81 195 VAL A C 1
ATOM 1566 O O . VAL A 1 195 ? 21.570 13.396 -22.343 1.00 63.81 195 VAL A O 1
ATOM 1569 N N . ALA A 1 196 ? 23.121 14.945 -22.794 1.00 66.88 196 ALA A N 1
ATOM 1570 C CA . ALA A 1 196 ? 22.901 15.714 -21.570 1.00 66.88 196 ALA A CA 1
ATOM 1571 C C . ALA A 1 196 ? 21.483 16.305 -21.498 1.00 66.88 196 ALA A C 1
ATOM 1573 O O . ALA A 1 196 ? 20.852 16.251 -20.444 1.00 66.88 196 ALA A O 1
ATOM 1574 N N . LEU A 1 197 ? 20.957 16.817 -22.616 1.00 74.19 197 LEU A N 1
ATOM 1575 C CA . LEU A 1 197 ? 19.588 17.324 -22.705 1.00 74.19 197 LEU A CA 1
ATOM 1576 C C . LEU A 1 197 ? 18.569 16.197 -22.486 1.00 74.19 197 LEU A C 1
ATOM 1578 O O . LEU A 1 197 ? 17.632 16.358 -21.706 1.00 74.19 197 LEU A O 1
ATOM 1582 N N . LYS A 1 198 ? 18.779 15.032 -23.110 1.00 69.38 198 LYS A N 1
ATOM 1583 C CA . LYS A 1 198 ? 17.907 13.865 -22.941 1.00 69.38 198 LYS A CA 1
ATOM 1584 C C . LYS A 1 198 ? 17.912 13.351 -21.499 1.00 69.38 198 LYS A C 1
ATOM 1586 O O . LYS A 1 198 ? 16.845 13.188 -20.920 1.00 69.38 198 LYS A O 1
ATOM 1591 N N . LEU A 1 199 ? 19.094 13.189 -20.902 1.00 70.81 199 LEU A N 1
ATOM 1592 C CA . LEU A 1 199 ? 19.242 12.805 -19.494 1.00 70.81 199 LEU A CA 1
ATOM 1593 C C . LEU A 1 199 ? 18.590 13.829 -18.559 1.00 70.81 199 LEU A C 1
ATOM 1595 O O . LEU A 1 199 ? 18.004 13.456 -17.547 1.00 70.81 199 LEU A O 1
ATOM 1599 N N . SER A 1 200 ? 18.653 15.121 -18.898 1.00 77.75 200 SER A N 1
ATOM 1600 C CA . SER A 1 200 ? 17.974 16.158 -18.120 1.00 77.75 200 SER A CA 1
ATOM 1601 C C . SER A 1 200 ? 16.446 16.071 -18.209 1.00 77.75 200 SER A C 1
ATOM 1603 O O . SER A 1 200 ? 15.779 16.373 -17.224 1.00 77.75 200 SER A O 1
ATOM 1605 N N . GLY A 1 201 ? 15.905 15.621 -19.348 1.00 79.94 201 GLY A N 1
ATOM 1606 C CA . GLY A 1 201 ? 14.473 15.386 -19.545 1.00 79.94 201 GLY A CA 1
ATOM 1607 C C . GLY A 1 201 ? 13.969 14.151 -18.799 1.00 79.94 201 GLY A C 1
ATOM 1608 O O . GLY A 1 201 ? 13.049 14.266 -18.002 1.00 79.94 201 GLY A O 1
ATOM 1609 N N . GLU A 1 202 ? 14.619 12.997 -18.973 1.00 78.62 202 GLU A N 1
ATOM 1610 C CA . GLU A 1 202 ? 14.239 11.751 -18.281 1.00 78.62 202 GLU A CA 1
ATOM 1611 C C . GLU A 1 202 ? 14.322 11.905 -16.753 1.00 78.62 202 GLU A C 1
ATOM 1613 O O . GLU A 1 202 ? 13.414 11.518 -16.023 1.00 78.62 202 GLU A O 1
ATOM 1618 N N . MET A 1 203 ? 15.372 12.563 -16.253 1.00 82.19 203 MET A N 1
ATOM 1619 C CA . MET A 1 203 ? 15.503 12.872 -14.827 1.00 82.19 203 MET A CA 1
ATOM 1620 C C . MET A 1 203 ? 14.404 13.820 -14.326 1.00 82.19 203 MET A C 1
ATOM 1622 O O . MET A 1 203 ? 13.973 13.703 -13.179 1.00 82.19 203 MET A O 1
ATOM 1626 N N . TYR A 1 204 ? 13.970 14.772 -15.157 1.00 82.00 204 TYR A N 1
ATOM 1627 C CA . TYR A 1 204 ? 12.867 15.667 -14.821 1.00 82.00 204 TYR A CA 1
ATOM 1628 C C . TYR A 1 204 ? 11.557 14.884 -14.719 1.00 82.00 204 TYR A C 1
ATOM 1630 O O . TYR A 1 204 ? 10.887 14.987 -13.696 1.00 82.00 204 TYR A O 1
ATOM 1638 N N . ASP A 1 205 ? 11.228 14.055 -15.707 1.00 84.75 205 ASP A N 1
ATOM 1639 C CA . ASP A 1 205 ? 9.992 13.266 -15.706 1.00 84.75 205 ASP A CA 1
ATOM 1640 C C . ASP A 1 205 ? 9.932 12.317 -14.499 1.00 84.75 205 ASP A C 1
ATOM 1642 O O . ASP A 1 205 ? 8.968 12.370 -13.733 1.00 84.75 205 ASP A O 1
ATOM 1646 N N . ASN A 1 206 ? 11.015 11.578 -14.228 1.00 84.88 206 ASN A N 1
ATOM 1647 C CA . ASN A 1 206 ? 11.106 10.683 -13.068 1.00 84.88 206 ASN A CA 1
ATOM 1648 C C . ASN A 1 206 ? 10.968 11.442 -11.740 1.00 84.88 206 ASN A C 1
ATOM 1650 O O . ASN A 1 206 ? 10.384 10.937 -10.782 1.00 84.88 206 ASN A O 1
ATOM 1654 N N . TYR A 1 207 ? 11.494 12.669 -11.659 1.00 86.19 207 TYR A N 1
ATOM 1655 C CA . TYR A 1 207 ? 11.324 13.507 -10.474 1.00 86.19 207 TYR A CA 1
ATOM 1656 C C . TYR A 1 207 ? 9.857 13.906 -10.270 1.00 86.19 207 TYR A C 1
ATOM 1658 O O . TYR A 1 207 ? 9.360 13.842 -9.144 1.00 86.19 207 TYR A O 1
ATOM 1666 N N . TYR A 1 208 ? 9.158 14.325 -11.329 1.00 89.06 208 TYR A N 1
ATOM 1667 C CA . TYR A 1 208 ? 7.745 14.708 -11.233 1.00 89.06 208 TYR A CA 1
ATOM 1668 C C . TYR A 1 208 ? 6.844 13.534 -10.872 1.00 89.0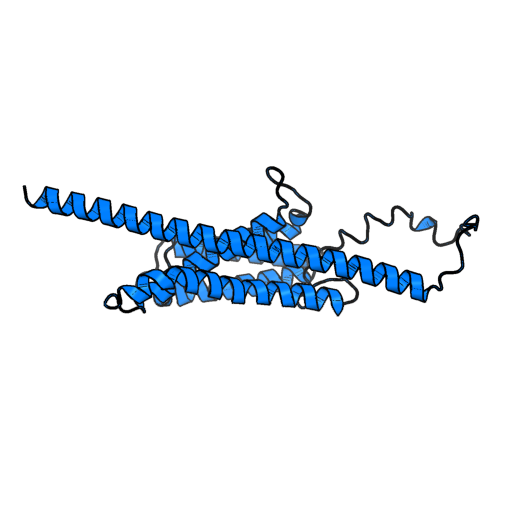6 208 TYR A C 1
ATOM 1670 O O . TYR A 1 208 ? 5.914 13.722 -10.084 1.00 89.06 208 TYR A O 1
ATOM 1678 N N . ASP A 1 209 ? 7.136 12.357 -11.410 1.00 88.31 209 ASP A N 1
ATOM 1679 C CA . ASP A 1 209 ? 6.433 11.118 -11.098 1.00 88.31 209 ASP A CA 1
ATOM 1680 C C . ASP A 1 209 ? 6.580 10.771 -9.610 1.00 88.31 209 ASP A C 1
ATOM 1682 O O . ASP A 1 209 ? 5.612 10.864 -8.855 1.00 88.31 209 ASP A O 1
ATOM 1686 N N . THR A 1 210 ? 7.828 10.672 -9.133 1.00 90.25 210 THR A N 1
ATOM 1687 C CA . THR A 1 210 ? 8.166 10.474 -7.708 1.00 90.25 210 THR A CA 1
ATOM 1688 C C . THR A 1 210 ? 7.456 11.484 -6.792 1.00 90.25 210 THR A C 1
ATOM 1690 O O . THR A 1 210 ? 6.949 11.152 -5.717 1.00 90.25 210 THR A O 1
ATOM 1693 N N . MET A 1 211 ? 7.428 12.771 -7.166 1.00 93.12 211 MET A N 1
ATOM 1694 C CA . MET A 1 211 ? 6.740 13.794 -6.367 1.00 93.12 211 MET A CA 1
ATOM 1695 C C . MET A 1 211 ? 5.219 13.603 -6.374 1.00 93.12 211 MET A C 1
ATOM 1697 O O . MET A 1 211 ? 4.564 13.846 -5.355 1.00 93.12 211 MET A O 1
ATOM 1701 N N . THR A 1 212 ? 4.651 13.180 -7.500 1.00 93.31 212 THR A N 1
ATOM 1702 C CA . THR A 1 212 ? 3.220 12.899 -7.647 1.00 93.31 212 THR A CA 1
ATOM 1703 C C . THR A 1 212 ? 2.814 11.705 -6.788 1.00 93.31 212 THR A C 1
ATOM 1705 O O . THR A 1 212 ? 1.823 11.800 -6.052 1.00 93.31 212 THR A O 1
ATOM 1708 N N . ASP A 1 213 ? 3.621 10.651 -6.757 1.00 94.00 213 ASP A N 1
ATOM 1709 C CA . ASP A 1 213 ? 3.369 9.473 -5.930 1.00 94.00 213 ASP A CA 1
ATOM 1710 C C . ASP A 1 213 ? 3.541 9.759 -4.448 1.00 94.00 213 ASP A C 1
ATOM 1712 O O . ASP A 1 213 ? 2.707 9.355 -3.635 1.00 94.00 213 ASP A O 1
ATOM 1716 N N . LEU A 1 214 ? 4.519 10.579 -4.054 1.00 94.88 214 LEU A N 1
ATOM 1717 C CA . LEU A 1 214 ? 4.611 11.086 -2.682 1.00 94.88 214 LEU A CA 1
ATOM 1718 C C . LEU A 1 214 ? 3.350 11.857 -2.258 1.00 94.88 214 LEU A C 1
ATOM 1720 O O . LEU A 1 214 ? 2.883 11.709 -1.120 1.00 94.88 214 LEU A O 1
ATOM 1724 N N . ILE A 1 215 ? 2.763 12.662 -3.148 1.00 96.12 215 ILE A N 1
ATOM 1725 C CA . ILE A 1 215 ? 1.504 13.372 -2.880 1.00 96.12 215 ILE A CA 1
ATOM 1726 C C . ILE A 1 215 ? 0.344 12.374 -2.747 1.00 96.12 215 ILE A C 1
ATOM 1728 O O . ILE A 1 215 ? -0.430 12.470 -1.786 1.00 96.12 215 ILE A O 1
ATOM 1732 N N . ALA A 1 216 ? 0.242 11.398 -3.651 1.00 96.44 216 ALA A N 1
ATOM 1733 C CA . ALA A 1 216 ? -0.763 10.333 -3.622 1.00 96.44 216 ALA A CA 1
ATOM 1734 C C . ALA A 1 216 ? -0.689 9.526 -2.312 1.00 96.44 216 ALA A C 1
ATOM 1736 O O . ALA A 1 216 ? -1.665 9.405 -1.561 1.00 96.44 216 ALA A O 1
ATOM 1737 N N . ASN A 1 217 ? 0.517 9.086 -1.963 1.00 96.44 217 ASN A N 1
ATOM 1738 C CA . ASN A 1 217 ? 0.861 8.416 -0.719 1.00 96.44 217 ASN A CA 1
ATOM 1739 C C . ASN A 1 217 ? 0.445 9.237 0.511 1.00 96.44 217 ASN A C 1
ATOM 1741 O O . ASN A 1 217 ? -0.156 8.702 1.451 1.00 96.44 217 ASN A O 1
ATOM 1745 N N . THR A 1 218 ? 0.705 10.547 0.496 1.00 96.44 218 THR A N 1
ATOM 1746 C CA . THR A 1 218 ? 0.297 11.472 1.563 1.00 96.44 218 THR A CA 1
ATOM 1747 C C . THR A 1 218 ? -1.215 11.545 1.711 1.00 96.44 218 THR A C 1
ATOM 1749 O O . THR A 1 218 ? -1.737 11.405 2.824 1.00 96.44 218 THR A O 1
ATOM 1752 N N . ALA A 1 219 ? -1.932 11.726 0.603 1.00 97.44 219 ALA A N 1
ATOM 1753 C CA . ALA A 1 219 ? -3.386 11.791 0.601 1.00 97.44 219 ALA A CA 1
ATOM 1754 C C . ALA A 1 219 ? -4.001 10.492 1.147 1.00 97.44 219 ALA A C 1
ATOM 1756 O O . ALA A 1 219 ? -4.837 10.546 2.055 1.00 97.44 219 ALA A O 1
ATOM 1757 N N . GLY A 1 220 ? -3.534 9.331 0.677 1.00 97.19 220 GLY A N 1
ATOM 1758 C CA . GLY A 1 220 ? -3.983 8.016 1.142 1.00 97.19 220 GLY A CA 1
ATOM 1759 C C . GLY A 1 220 ? -3.827 7.823 2.654 1.00 97.19 220 GLY A C 1
ATOM 1760 O O . GLY A 1 220 ? -4.780 7.434 3.344 1.00 97.19 220 GLY A O 1
ATOM 1761 N N . ALA A 1 221 ? -2.662 8.178 3.207 1.00 97.69 221 ALA A N 1
ATOM 1762 C CA . ALA A 1 221 ? -2.393 8.080 4.641 1.00 97.69 221 ALA A CA 1
ATOM 1763 C C . ALA A 1 221 ? -3.307 8.996 5.479 1.00 97.69 221 ALA A C 1
ATOM 1765 O O . ALA A 1 221 ? -3.869 8.544 6.485 1.00 97.69 221 ALA A O 1
ATOM 1766 N N . ILE A 1 222 ? -3.487 10.257 5.061 1.00 97.62 222 ILE A N 1
ATOM 1767 C CA . ILE A 1 222 ? -4.346 11.242 5.742 1.00 97.62 222 ILE A CA 1
ATOM 1768 C C . ILE A 1 222 ? -5.808 10.788 5.728 1.00 97.62 222 ILE A C 1
ATOM 1770 O O . ILE A 1 222 ? -6.456 10.765 6.780 1.00 97.62 222 ILE A O 1
ATOM 1774 N N . ILE A 1 223 ? -6.326 10.386 4.563 1.00 98.00 223 ILE A N 1
ATOM 1775 C CA . ILE A 1 223 ? -7.712 9.925 4.409 1.00 98.00 223 ILE A CA 1
ATOM 1776 C C . ILE A 1 223 ? -7.967 8.712 5.312 1.00 98.00 223 ILE A C 1
ATOM 1778 O O . ILE A 1 223 ? -8.970 8.685 6.027 1.00 98.00 223 ILE A O 1
ATOM 1782 N N . SER A 1 224 ? -7.040 7.748 5.362 1.00 97.38 224 SER A N 1
ATOM 1783 C CA . SER A 1 224 ? -7.156 6.567 6.231 1.00 97.38 224 SER A CA 1
ATOM 1784 C C . SER A 1 224 ? -7.291 6.939 7.704 1.00 97.38 224 SER A C 1
ATOM 1786 O O . SER A 1 224 ? -8.225 6.496 8.380 1.00 97.38 224 SER A O 1
ATOM 1788 N N . VAL A 1 225 ? -6.422 7.825 8.197 1.00 96.62 225 VAL A N 1
ATOM 1789 C CA . VAL A 1 225 ? -6.459 8.291 9.588 1.00 96.62 225 VAL A CA 1
ATOM 1790 C C . VAL A 1 225 ? -7.773 9.011 9.904 1.00 96.62 225 VAL A C 1
ATOM 1792 O O . VAL A 1 225 ? -8.396 8.714 10.927 1.00 96.62 225 VAL A O 1
ATOM 1795 N N . ILE A 1 226 ? -8.247 9.891 9.015 1.00 97.06 226 ILE A N 1
ATOM 1796 C CA . ILE A 1 226 ? -9.539 10.581 9.169 1.00 97.06 226 ILE A CA 1
ATOM 1797 C C . ILE A 1 226 ? -10.689 9.568 9.246 1.00 97.06 226 ILE A C 1
ATOM 1799 O O . ILE A 1 226 ? -11.520 9.646 10.156 1.00 97.06 226 ILE A O 1
ATOM 1803 N N . CYS A 1 227 ? -10.731 8.590 8.336 1.00 97.06 227 CYS A N 1
ATOM 1804 C CA . CYS A 1 227 ? -11.757 7.547 8.320 1.00 97.06 227 CYS A CA 1
ATOM 1805 C C . CYS A 1 227 ? -11.764 6.728 9.618 1.00 97.06 227 CYS A C 1
ATOM 1807 O O . CYS A 1 227 ? -12.832 6.435 10.166 1.00 97.06 227 CYS A O 1
ATOM 1809 N N . ILE A 1 228 ? -10.585 6.374 10.134 1.00 94.94 228 ILE A N 1
ATOM 1810 C CA . ILE A 1 228 ? -10.449 5.608 11.374 1.00 94.94 228 ILE A CA 1
ATOM 1811 C C . ILE A 1 228 ? -10.945 6.421 12.573 1.00 94.94 228 ILE A C 1
ATOM 1813 O O . ILE A 1 228 ? -11.760 5.915 13.350 1.00 94.94 228 ILE A O 1
ATOM 1817 N N . GLU A 1 229 ? -10.508 7.673 12.722 1.00 94.88 229 GLU A N 1
ATOM 1818 C CA . GLU A 1 229 ? -10.946 8.548 13.816 1.00 94.88 229 GLU A CA 1
ATOM 1819 C C . GLU A 1 229 ? -12.462 8.777 13.779 1.00 94.88 229 GLU A C 1
ATOM 1821 O O . GLU A 1 229 ? -13.150 8.617 14.794 1.00 94.88 229 GLU A O 1
ATOM 1826 N N . PHE A 1 230 ? -13.021 9.032 12.594 1.00 96.56 230 PHE A N 1
ATOM 1827 C CA . PHE A 1 230 ? -14.462 9.182 12.416 1.00 96.56 230 PHE A CA 1
ATOM 1828 C C . PHE A 1 230 ? -15.234 7.913 12.814 1.00 96.56 230 PHE A C 1
ATOM 1830 O O . PHE A 1 230 ? -16.199 7.975 13.585 1.00 96.56 230 PHE A O 1
ATOM 1837 N N . TYR A 1 231 ? -14.777 6.735 12.375 1.00 94.94 231 TYR A N 1
ATOM 1838 C CA . TYR A 1 231 ? -15.366 5.450 12.761 1.00 94.94 231 TYR A CA 1
ATOM 1839 C C . TYR A 1 231 ? -15.361 5.239 14.285 1.00 94.94 231 TYR A C 1
ATOM 1841 O O . TYR A 1 231 ? -16.352 4.783 14.869 1.00 94.94 231 TYR A O 1
ATOM 1849 N N . LEU A 1 232 ? -14.267 5.597 14.958 1.00 92.62 232 LEU A N 1
ATOM 1850 C CA . LEU A 1 232 ? -14.133 5.460 16.408 1.00 92.62 232 LEU A CA 1
ATOM 1851 C C . LEU A 1 232 ? -15.074 6.399 17.169 1.00 92.62 232 LEU A C 1
ATOM 1853 O O . LEU A 1 232 ? -15.680 5.981 18.165 1.00 92.62 232 LEU A O 1
ATOM 1857 N N . ILE A 1 233 ? -15.254 7.629 16.682 1.00 94.62 233 ILE A N 1
ATOM 1858 C CA . ILE A 1 233 ? -16.228 8.588 17.218 1.00 94.62 233 ILE A CA 1
ATOM 1859 C C . ILE A 1 233 ? -17.644 8.009 17.117 1.00 94.62 233 ILE A C 1
ATOM 1861 O O . ILE A 1 233 ? -18.353 7.928 18.128 1.00 94.62 233 ILE A O 1
ATOM 1865 N N . LEU A 1 234 ? -18.041 7.521 15.937 1.00 96.06 234 LEU A N 1
ATOM 1866 C CA . LEU A 1 234 ? -19.359 6.914 15.728 1.00 96.06 234 LEU A CA 1
ATOM 1867 C C . LEU A 1 234 ? -19.590 5.702 16.641 1.00 96.06 234 LEU A C 1
ATOM 1869 O O . LEU A 1 234 ? -20.650 5.573 17.269 1.00 96.06 234 LEU A O 1
ATOM 1873 N N . LYS A 1 235 ? -18.582 4.833 16.784 1.00 94.81 235 LYS A N 1
ATOM 1874 C CA . LYS A 1 235 ? -18.635 3.667 17.676 1.00 94.81 235 LYS A CA 1
ATOM 1875 C C . LYS A 1 235 ? -18.833 4.077 19.140 1.00 94.81 235 LYS A C 1
ATOM 1877 O O . LYS A 1 235 ? -19.636 3.461 19.848 1.00 94.81 235 LYS A O 1
ATOM 1882 N N . SER A 1 236 ? -18.156 5.136 19.589 1.00 94.25 236 SER A N 1
ATOM 1883 C CA . SER A 1 236 ? -18.291 5.694 20.943 1.00 94.25 236 SER A CA 1
ATOM 1884 C C . SER A 1 236 ? -19.703 6.232 21.209 1.00 94.25 236 SER A C 1
ATOM 1886 O O . SER A 1 236 ? -20.308 5.918 22.240 1.00 94.25 236 SER A O 1
ATOM 1888 N N . ILE A 1 237 ? -20.282 6.965 20.250 1.00 95.94 237 ILE A N 1
ATOM 1889 C CA . ILE A 1 237 ? -21.655 7.488 20.339 1.00 95.94 237 ILE A CA 1
ATOM 1890 C C . ILE A 1 237 ? -22.667 6.340 20.464 1.00 95.94 237 ILE A C 1
ATOM 1892 O O . ILE A 1 237 ? -23.537 6.371 21.342 1.00 95.94 237 ILE A O 1
ATOM 1896 N N . LYS A 1 238 ? -22.539 5.295 19.634 1.00 96.19 238 LYS A N 1
ATOM 1897 C CA . LYS A 1 238 ? -23.428 4.120 19.667 1.00 96.19 238 LYS A CA 1
ATOM 1898 C C . LYS A 1 238 ? -23.343 3.372 21.003 1.00 96.19 238 LYS A C 1
ATOM 1900 O O . LYS A 1 238 ? -24.375 3.009 21.567 1.00 96.19 238 LYS A O 1
ATOM 1905 N N . SER A 1 239 ? -22.137 3.208 21.551 1.00 95.00 239 SER A N 1
ATOM 1906 C CA . SER A 1 239 ? -21.920 2.567 22.857 1.00 95.00 239 SER A CA 1
ATOM 1907 C C . SER A 1 239 ? -22.618 3.318 24.002 1.00 95.00 239 SER A C 1
ATOM 1909 O O . SER A 1 239 ? -23.345 2.714 24.795 1.00 95.00 239 SER A O 1
ATOM 1911 N N . LYS A 1 240 ? -22.502 4.656 24.039 1.00 95.50 240 LYS A N 1
ATOM 1912 C CA . LYS A 1 240 ? -23.162 5.507 25.049 1.00 95.50 240 LYS A CA 1
ATOM 1913 C C . LYS A 1 240 ? -24.692 5.464 24.972 1.00 95.50 240 LYS A C 1
ATOM 1915 O O . LYS A 1 240 ? -25.358 5.526 26.005 1.00 95.50 240 LYS A O 1
ATOM 1920 N N . LYS A 1 241 ? -25.273 5.362 23.770 1.00 95.00 241 LYS A N 1
ATOM 1921 C CA . LYS A 1 241 ? -26.732 5.213 23.607 1.00 95.00 241 LYS A CA 1
ATOM 1922 C C . LYS A 1 241 ? -27.225 3.878 24.178 1.00 95.00 241 LYS A C 1
ATOM 1924 O O . LYS A 1 241 ? -28.214 3.853 24.909 1.00 95.00 241 LYS A O 1
ATOM 1929 N N . ASN A 1 242 ? -26.499 2.791 23.918 1.00 94.19 242 ASN A N 1
ATOM 1930 C CA . ASN A 1 242 ? -26.862 1.458 24.403 1.00 94.19 242 ASN A CA 1
ATOM 1931 C C . ASN A 1 242 ? -26.756 1.327 25.930 1.00 94.19 242 ASN A C 1
ATOM 1933 O O . ASN A 1 242 ? -27.599 0.672 26.541 1.00 94.19 242 ASN A O 1
ATOM 1937 N N . SER A 1 243 ? -25.768 1.967 26.565 1.00 95.12 243 SER A N 1
ATOM 1938 C CA . SER A 1 243 ? -25.635 1.936 28.029 1.00 95.12 243 SER A CA 1
ATOM 1939 C C . SER A 1 243 ? -26.739 2.720 28.744 1.00 95.12 243 SER A C 1
ATOM 1941 O O . SER A 1 243 ? -27.207 2.279 29.791 1.00 95.12 243 SER A O 1
ATOM 1943 N N . LYS A 1 244 ? -27.217 3.831 28.164 1.00 93.75 244 LYS A N 1
ATOM 1944 C CA . LYS A 1 244 ? -28.374 4.577 28.689 1.00 93.75 244 LYS A CA 1
ATOM 1945 C C . LYS A 1 244 ? -29.677 3.781 28.591 1.00 93.75 244 LYS A C 1
ATOM 1947 O O . LYS A 1 244 ? -30.470 3.832 29.523 1.00 93.75 244 LYS A O 1
ATOM 1952 N N . LYS A 1 245 ? -29.889 3.030 27.500 1.00 93.25 245 LYS A N 1
ATOM 1953 C CA . LYS A 1 245 ? -31.100 2.208 27.319 1.00 93.25 245 LYS A CA 1
ATOM 1954 C C . LYS A 1 245 ? -31.193 1.061 28.331 1.00 93.25 245 LYS A C 1
ATOM 1956 O O . LYS A 1 245 ? -32.288 0.745 28.750 1.00 93.25 245 LYS A O 1
ATOM 1961 N N . LYS A 1 246 ? -30.064 0.481 28.754 1.00 92.94 246 LYS A N 1
ATOM 1962 C CA . LYS A 1 246 ? -30.027 -0.593 29.767 1.00 92.94 246 LYS A CA 1
ATOM 1963 C C . LYS A 1 246 ? -30.303 -0.132 31.207 1.00 92.94 246 LYS A C 1
ATOM 1965 O O . LYS A 1 246 ? -30.395 -0.977 32.086 1.00 92.94 246 LYS A O 1
ATOM 1970 N N . ARG A 1 247 ? -30.345 1.180 31.468 1.00 91.06 247 ARG A N 1
ATOM 1971 C CA . ARG A 1 247 ? -30.604 1.752 32.804 1.00 91.06 247 ARG A CA 1
ATOM 1972 C C . ARG A 1 247 ? -32.052 2.209 33.003 1.00 91.06 247 ARG A C 1
ATOM 1974 O O . ARG A 1 247 ? -32.374 2.664 34.094 1.00 91.06 247 ARG A O 1
ATOM 1981 N N . LYS A 1 248 ? -32.863 2.168 31.948 1.00 84.19 248 LYS A N 1
ATOM 1982 C CA . LYS A 1 248 ? -34.304 2.413 31.995 1.00 84.19 248 LYS A CA 1
ATOM 1983 C C . LYS A 1 248 ? -35.012 1.073 31.945 1.00 84.19 248 LYS A C 1
ATOM 1985 O O . LYS A 1 248 ? -36.055 0.971 32.610 1.00 84.19 248 LYS A O 1
#

Sequence (248 aa):
MTKKNIFVKIVYPVFLAFYLFIMFYSISKSETYYIFDSILFILVATLFYFSYEKLNMNWMGFLLINLAMSLHELGRFGFFGMQFLGVNYDIITHSLSTFALSNIIYFALKPRISSKEKHFSKIFPIIIVLLCLGIAGFGELIEFGGSIYIENGQGLLGIEPESVSKALIGVDPSIYGQNVTVQNEITCETVEQQVALKLSGEMYDNYYDTMTDLIANTAGAIISVICIEFYLILKSIKSKKNSKKKRK

Secondary structure (DSSP, 8-state):
-----HHHHHHHHHHHHHHHHHHHHHHHTT--HHHHHHHHHHHHHHHHHHHTTTTT--HHHHHHHHHHHHHHHGGGGTGGG-EETTEEHHHHHHHHHHHHHHHHHHHHHGGGS-TT-HHHHHHHHHHHHHHHHHHHHHHHHHHHHHHHHSTT---TT----SHHHHHS----GGGTTS-------S----HHHHHHHHHHHHHHHHHHHHHHHHHHHHHHHHHHHHHHHHHHHHHHHHHHHHHHHTT-

pLDDT: mean 85.63, std 16.89, range [42.31, 98.62]

Foldseek 3Di:
DPDPDPLLVVLLVVLLVLLVVLLVVCVVVVHCQSVLLSVVLNVVLVVCSVCVVLLQHDSVLSNQQSVLSSLVSCVVVVQQVDDDPNHGSLLVSLLSNLLSQLRSNCSSCVVVDDPVDPPCVVCVLVVSLVVLLVVSLVVLCQLLVQLLVPPQSQGVSRDDDPPVVPPVCPPDVVCVPPPPPPVDPDDDPDPVNVVVVVSVVSNVVSVVVSVSSSVSSSNSNNVSSVVVVVVVVVVVVVVVVVVVVVVD